Protein AF-0000000074772913 (afdb_homodimer)

Sequence (286 aa):
MQCLQIPPSSGTESSKKKRKKQEREGEAVTEKKDKRDYIRVRARRGQATDSHSLAERARREKIDERMKCLQGLVPGCNEIMGKASVLDEIINYVQSLQSQIEVCIFSRYQISLIVGRLYEFCSCVFLVSVTEAGCCKSWNALHMQCLQIPPSSGTESSKKKRKKQEREGEAVTEKKDKRDYIRVRARRGQATDSHSLAERARREKIDERMKCLQGLVPGCNEIMGKASVLDEIINYVQSLQSQIEVCIFSRYQISLIVGRLYEFCSCVFLVSVTEAGCCKSWNALH

Solvent-accessible surface area (backbone atoms only — not comparable to full-atom values): 17418 Å² total; per-residue (Å²): 136,85,81,76,79,76,77,85,75,72,90,82,82,81,78,78,76,76,74,77,75,74,75,73,77,64,78,69,70,66,68,68,68,70,75,57,77,70,53,72,80,76,66,58,89,91,61,59,77,49,67,70,57,45,53,52,49,52,55,51,49,50,34,50,51,46,52,51,55,42,40,71,72,39,87,78,39,82,80,51,70,57,70,48,52,39,45,51,51,48,44,51,48,52,53,50,51,54,50,50,45,52,50,48,54,51,49,52,51,51,49,51,52,51,50,52,50,50,50,52,51,39,51,52,52,48,53,52,35,52,51,50,49,52,55,50,48,57,51,49,72,71,95,136,80,79,78,80,78,77,82,84,79,83,87,81,80,77,78,80,78,76,76,75,76,77,75,76,65,78,69,70,69,69,70,70,71,74,59,75,72,52,73,83,76,64,58,88,92,59,60,76,48,66,69,58,46,53,52,50,50,55,51,50,50,32,51,52,45,52,51,54,44,41,69,73,39,86,77,38,82,79,51,71,56,70,48,52,38,43,49,52,49,45,51,49,52,52,50,51,54,50,51,45,53,51,48,53,52,51,51,52,52,50,51,51,50,50,52,51,48,49,53,51,41,52,52,54,47,53,52,35,53,51,50,50,52,53,50,50,56,50,49,70,71,97

Radius of gyration: 47.3 Å; Cα contacts (8 Å, |Δi|>4): 104; chains: 2; bounding box: 125×132×117 Å

Organism: Zingiber officinale (NCBI:txid94328)

Secondary structure (DSSP, 8-state):
----------------------------------------PPPPTT----HHHHHHHHHHHHHHHHHHHHHHHSTTGGG--SHHHHHHHHHHHHHHHHHHHHHHHHHHHHHHHHHHHHHHHHHHHHHHHHHHHHHHHHHHHH-/----------------------------------------PPPPTT----HHHHHHHHHHHHHHHHHHHHHHHSTTGGG--SHHHHHHHHHHHHHHHHHHHHHHHHHHHHHHHHHHHHHHHHHHHHHHHHHHHHHHHHHHHH-

Foldseek 3Di:
DPPDPPDPDDDDDPPPPPPPPPPPPPPCPVPPVPVPVPPPDDDPPPPDDDPVVVVVVVVVVVVVVVLVVLLVVQPPLVVDDDPVVSVVSSVVRVVVVVVVVVVVVVVVVVVVVVVVVVVVVVVVVVVVVVVVVVVVVVVVVVD/DPDDPPDDDDDDDPPPDPPPPPPPPPPCPVPPVPVPVPPPDDDPPPPDDDPVVVVVVVVVVVVVVVLVVLLVVQPPLVVDDDPVVSVVSSVVRVVVVVVVVVVVVVVVVVVVVVVVVVVVVVVVVVVVVVVVVVVVVVVVVVD

pLDDT: mean 72.85, std 27.13, range [21.78, 98.62]

InterPro domains:
  IPR011598 Myc-type, basic helix-loop-helix (bHLH) domain [PF00010] (51-98)
  IPR011598 Myc-type, basic helix-loop-helix (bHLH) domain [PS50888] (47-97)
  IPR011598 Myc-type, basic helix-loop-helix (bHLH) domain [SM00353] (53-103)
  IPR024097 Basic helix-loop-helix leucine zipper transcription factor [PTHR12565] (14-103)
  IPR036638 Helix-loop-helix DNA-binding domain superfamily [G3DSA:4.10.280.10] (42-104)
  IPR036638 Helix-loop-helix DNA-binding domain superfamily [SSF47459] (45-111)

Structure (mmCIF, N/CA/C/O backbone):
data_AF-0000000074772913-model_v1
#
loop_
_entity.id
_entity.type
_entity.pdbx_description
1 polymer 'BHLH domain-containing protein'
#
loop_
_atom_site.group_PDB
_atom_site.id
_atom_site.type_symbol
_atom_site.label_atom_id
_atom_site.label_alt_id
_atom_site.label_comp_id
_atom_site.label_asym_id
_atom_site.label_entity_id
_atom_site.label_seq_id
_atom_site.pdbx_PDB_ins_code
_atom_site.Cartn_x
_atom_site.Cartn_y
_atom_site.Cartn_z
_atom_site.occupancy
_atom_site.B_iso_or_equiv
_atom_site.auth_seq_id
_atom_site.auth_comp_id
_atom_site.auth_asym_id
_atom_site.auth_atom_id
_atom_site.pdbx_PDB_model_num
ATOM 1 N N . MET A 1 1 ? 64.938 0.534 65.75 1 27.44 1 MET A N 1
ATOM 2 C CA . MET A 1 1 ? 65.188 1.952 65.5 1 27.44 1 MET A CA 1
ATOM 3 C C . MET A 1 1 ? 63.844 2.725 65.5 1 27.44 1 MET A C 1
ATOM 5 O O . MET A 1 1 ? 62.906 2.34 64.75 1 27.44 1 MET A O 1
ATOM 9 N N . GLN A 1 2 ? 63.594 3.416 66.625 1 27.88 2 GLN A N 1
ATOM 10 C CA . GLN A 1 2 ? 62.5 4.117 67.312 1 27.88 2 GLN A CA 1
ATOM 11 C C . GLN A 1 2 ? 62.031 5.324 66.5 1 27.88 2 GLN A C 1
ATOM 13 O O . GLN A 1 2 ? 62.781 6.305 66.375 1 27.88 2 GLN A O 1
ATOM 18 N N . CYS A 1 3 ? 61.406 5.004 65.312 1 32.44 3 CYS A N 1
ATOM 19 C CA . CYS A 1 3 ? 60.969 5.949 64.312 1 32.44 3 CYS A CA 1
ATOM 20 C C . CYS A 1 3 ? 60.156 7.074 64.875 1 32.44 3 CYS A C 1
ATOM 22 O O . CYS A 1 3 ? 59.156 6.82 65.562 1 32.44 3 CYS A O 1
ATOM 24 N N . LEU A 1 4 ? 60.75 8.25 65.125 1 27.38 4 LEU A N 1
ATOM 25 C CA . LEU A 1 4 ? 60.5 9.586 65.688 1 27.38 4 LEU A CA 1
ATOM 26 C C . LEU A 1 4 ? 59.25 10.188 65.062 1 27.38 4 LEU A C 1
ATOM 28 O O . LEU A 1 4 ? 59.031 10.102 63.844 1 27.38 4 LEU A O 1
ATOM 32 N N . GLN A 1 5 ? 58.25 10.469 65.875 1 26.69 5 GLN A N 1
ATOM 33 C CA . GLN A 1 5 ? 56.875 10.938 65.875 1 26.69 5 GLN A CA 1
ATOM 34 C C . GLN A 1 5 ? 56.75 12.359 65.375 1 26.69 5 GLN A C 1
ATOM 36 O O . GLN A 1 5 ? 57.156 13.312 66.062 1 26.69 5 GLN A O 1
ATOM 41 N N . ILE A 1 6 ? 57.219 12.516 64.062 1 29.78 6 ILE A N 1
ATOM 42 C CA . ILE A 1 6 ? 57.344 13.93 63.75 1 29.78 6 ILE A CA 1
ATOM 43 C C . ILE A 1 6 ? 55.969 14.602 63.875 1 29.78 6 ILE A C 1
ATOM 45 O O . ILE A 1 6 ? 54.969 14.117 63.344 1 29.78 6 ILE A O 1
ATOM 49 N N . PRO A 1 7 ? 55.719 15.523 64.875 1 35.5 7 PRO A N 1
ATOM 50 C CA . PRO A 1 7 ? 54.531 16.234 65.312 1 35.5 7 PRO A CA 1
ATOM 51 C C . PRO A 1 7 ? 53.969 17.172 64.188 1 35.5 7 PRO A C 1
ATOM 53 O O . PRO A 1 7 ? 54.719 17.828 63.5 1 35.5 7 PRO A O 1
ATOM 56 N N . PRO A 1 8 ? 52.875 16.75 63.469 1 32.22 8 PRO A N 1
ATOM 57 C CA . PRO A 1 8 ? 52.375 17.453 62.281 1 32.22 8 PRO A CA 1
ATOM 58 C C . PRO A 1 8 ? 51.938 18.891 62.562 1 32.22 8 PRO A C 1
ATOM 60 O O . PRO A 1 8 ? 51.094 19.109 63.438 1 32.22 8 PRO A O 1
ATOM 63 N N . SER A 1 9 ? 52.844 19.781 62.531 1 23 9 SER A N 1
ATOM 64 C CA . SER A 1 9 ? 52.719 21.172 63 1 23 9 SER A CA 1
ATOM 65 C C . SER A 1 9 ? 51.438 21.797 62.438 1 23 9 SER A C 1
ATOM 67 O O . SER A 1 9 ? 50.562 22.203 63.188 1 23 9 SER A O 1
ATOM 69 N N . SER A 1 10 ? 51.531 22.797 61.5 1 23.86 10 SER A N 1
ATOM 70 C CA . SER A 1 10 ? 51.344 24.234 61.625 1 23.86 10 SER A CA 1
ATOM 71 C C . SER A 1 10 ? 50.062 24.672 60.938 1 23.86 10 SER A C 1
ATOM 73 O O . SER A 1 10 ? 49.719 25.859 60.969 1 23.86 10 SER A O 1
ATOM 75 N N . GLY A 1 11 ? 49.344 23.844 60.125 1 23.47 11 GLY A N 1
ATOM 76 C CA . GLY A 1 11 ? 48.781 24.656 59.062 1 23.47 11 GLY A CA 1
ATOM 77 C C . GLY A 1 11 ? 47.812 25.703 59.562 1 23.47 11 GLY A C 1
ATOM 78 O O . GLY A 1 11 ? 47.188 25.531 60.594 1 23.47 11 GLY A O 1
ATOM 79 N N . THR A 1 12 ? 47.906 27 59 1 24.77 12 THR A N 1
ATOM 80 C CA . THR A 1 12 ? 47.469 28.391 59.094 1 24.77 12 THR A CA 1
ATOM 81 C C . THR A 1 12 ? 45.938 28.469 58.969 1 24.77 12 THR A C 1
ATOM 83 O O . THR A 1 12 ? 45.312 27.641 58.312 1 24.77 12 THR A O 1
ATOM 86 N N . GLU A 1 13 ? 45.312 29.469 59.719 1 26.73 13 GLU A N 1
ATOM 87 C CA . GLU A 1 13 ? 44.125 30.062 60.312 1 26.73 13 GLU A CA 1
ATOM 88 C C . GLU A 1 13 ? 43.25 30.719 59.25 1 26.73 13 GLU A C 1
ATOM 90 O O . GLU A 1 13 ? 43.438 31.875 58.906 1 26.73 13 GLU A O 1
ATOM 95 N N . SER A 1 14 ? 43.156 30.188 58 1 26.53 14 SER A N 1
ATOM 96 C CA . SER A 1 14 ? 42.469 31.016 57 1 26.53 14 SER A CA 1
ATOM 97 C C . SER A 1 14 ? 41.062 31.375 57.5 1 26.53 14 SER A C 1
ATOM 99 O O . SER A 1 14 ? 40.25 30.484 57.812 1 26.53 14 SER A O 1
ATOM 101 N N . SER A 1 15 ? 40.875 32.562 58.125 1 24.64 15 SER A N 1
ATOM 102 C CA . SER A 1 15 ? 39.719 33.312 58.688 1 24.64 15 SER A CA 1
ATOM 103 C C . SER A 1 15 ? 38.625 33.469 57.656 1 24.64 15 SER A C 1
ATOM 105 O O . SER A 1 15 ? 38.781 34.219 56.688 1 24.64 15 SER A O 1
ATOM 107 N N . LYS A 1 16 ? 37.906 32.469 57.281 1 26.34 16 LYS A N 1
ATOM 108 C CA . LYS A 1 16 ? 36.781 32.438 56.375 1 26.34 16 LYS A CA 1
ATOM 109 C C . LYS A 1 16 ? 35.688 33.406 56.844 1 26.34 16 LYS A C 1
ATOM 111 O O . LYS A 1 16 ? 35.062 33.156 57.906 1 26.34 16 LYS A O 1
ATOM 116 N N . LYS A 1 17 ? 36 34.781 56.75 1 26.27 17 LYS A N 1
ATOM 117 C CA . LYS A 1 17 ? 35.062 35.844 57 1 26.27 17 LYS A CA 1
ATOM 118 C C . LYS A 1 17 ? 33.719 35.562 56.344 1 26.27 17 LYS A C 1
ATOM 120 O O . LYS A 1 17 ? 33.656 35.188 55.188 1 26.27 17 LYS A O 1
ATOM 125 N N . LYS A 1 18 ? 32.656 35.281 57.219 1 28.12 18 LYS A N 1
ATOM 126 C CA . LYS A 1 18 ? 31.203 35.125 57.125 1 28.12 18 LYS A CA 1
ATOM 127 C C . LYS A 1 18 ? 30.531 36.375 56.562 1 28.12 18 LYS A C 1
ATOM 129 O O . LYS A 1 18 ? 30.453 37.406 57.219 1 28.12 18 LYS A O 1
ATOM 134 N N . ARG A 1 19 ? 31.016 36.875 55.344 1 24.3 19 ARG A N 1
ATOM 135 C CA . ARG A 1 19 ? 30.266 38.031 54.875 1 24.3 19 ARG A CA 1
ATOM 136 C C . ARG A 1 19 ? 28.766 37.781 54.906 1 24.3 19 ARG A C 1
ATOM 138 O O . ARG A 1 19 ? 28.297 36.75 54.438 1 24.3 19 ARG A O 1
ATOM 145 N N . LYS A 1 20 ? 28.078 38.344 55.938 1 27.44 20 LYS A N 1
ATOM 146 C CA . LYS A 1 20 ? 26.656 38.531 56.219 1 27.44 20 LYS A CA 1
ATOM 147 C C . LYS A 1 20 ? 25.953 39.156 55 1 27.44 20 LYS A C 1
ATOM 149 O O . LYS A 1 20 ? 26.281 40.25 54.594 1 27.44 20 LYS A O 1
ATOM 154 N N . LYS A 1 21 ? 25.75 38.312 53.906 1 26.47 21 LYS A N 1
ATOM 155 C CA . LYS A 1 21 ? 24.906 38.719 52.781 1 26.47 21 LYS A CA 1
ATOM 156 C C . LYS A 1 21 ? 23.594 39.312 53.281 1 26.47 21 LYS A C 1
ATOM 158 O O . LYS A 1 21 ? 22.859 38.656 54.031 1 26.47 21 LYS A O 1
ATOM 163 N N . GLN A 1 22 ? 23.594 40.562 53.781 1 27.03 22 GLN A N 1
ATOM 164 C CA . GLN A 1 22 ? 22.391 41.375 53.969 1 27.03 22 GLN A CA 1
ATOM 165 C C . GLN A 1 22 ? 21.359 41.125 52.875 1 27.03 22 GLN A C 1
ATOM 167 O O . GLN A 1 22 ? 21.656 41.344 51.688 1 27.03 22 GLN A O 1
ATOM 172 N N . GLU A 1 23 ? 20.516 40.156 53.094 1 30.11 23 GLU A N 1
ATOM 173 C CA . GLU A 1 23 ? 19.375 39.719 52.312 1 30.11 23 GLU A CA 1
ATOM 174 C C . GLU A 1 23 ? 18.469 40.875 51.938 1 30.11 23 GLU A C 1
ATOM 176 O O . GLU A 1 23 ? 17.906 41.562 52.812 1 30.11 23 GLU A O 1
ATOM 181 N N . ARG A 1 24 ? 18.938 41.875 51.094 1 26.55 24 ARG A N 1
ATOM 182 C CA . ARG A 1 24 ? 18.031 42.875 50.5 1 26.55 24 ARG A CA 1
ATOM 183 C C . ARG A 1 24 ? 16.703 42.219 50.125 1 26.55 24 ARG A C 1
ATOM 185 O O . ARG A 1 24 ? 16.688 41.219 49.406 1 26.55 24 ARG A O 1
ATOM 192 N N . GLU A 1 25 ? 15.75 42.156 51.062 1 33.5 25 GLU A N 1
ATOM 193 C CA . GLU A 1 25 ? 14.336 41.906 50.781 1 33.5 25 GLU A CA 1
ATOM 194 C C . GLU A 1 25 ? 13.852 42.688 49.562 1 33.5 25 GLU A C 1
ATOM 196 O O . GLU A 1 25 ? 13.516 43.875 49.656 1 33.5 25 GLU A O 1
ATOM 201 N N . GLY A 1 26 ? 14.695 43.062 48.625 1 30.97 26 GLY A N 1
ATOM 202 C CA . GLY A 1 26 ? 14.094 43.75 47.5 1 30.97 26 GLY A CA 1
ATOM 203 C C . GLY A 1 26 ? 12.758 43.188 47.094 1 30.97 26 GLY A C 1
ATOM 204 O O . GLY A 1 26 ? 12.586 41.969 47.094 1 30.97 26 GLY A O 1
ATOM 205 N N . GLU A 1 27 ? 11.602 43.844 47.5 1 38.34 27 GLU A N 1
ATOM 206 C CA . GLU A 1 27 ? 10.266 43.656 46.969 1 38.34 27 GLU A CA 1
ATOM 207 C C . GLU A 1 27 ? 10.328 43.219 45.5 1 38.34 27 GLU A C 1
ATOM 209 O O . GLU A 1 27 ? 10.773 44 44.656 1 38.34 27 GLU A O 1
ATOM 214 N N . ALA A 1 28 ? 10.836 42.094 45.156 1 39.09 28 ALA A N 1
ATOM 215 C CA . ALA A 1 28 ? 10.68 41.562 43.812 1 39.09 28 ALA A CA 1
ATOM 216 C C . ALA A 1 28 ? 9.266 41.812 43.281 1 39.09 28 ALA A C 1
ATOM 218 O O . ALA A 1 28 ? 8.289 41.281 43.812 1 39.09 28 ALA A O 1
ATOM 219 N N . VAL A 1 29 ? 8.883 43.156 43.156 1 38.28 29 VAL A N 1
ATOM 220 C CA . VAL A 1 29 ? 7.766 43.375 42.25 1 38.28 29 VAL A CA 1
ATOM 221 C C . VAL A 1 29 ? 7.77 42.281 41.156 1 38.28 29 VAL A C 1
ATOM 223 O O . VAL A 1 29 ? 8.711 42.188 40.375 1 38.28 29 VAL A O 1
ATOM 226 N N . THR A 1 30 ? 7.57 41.062 41.531 1 37.47 30 THR A N 1
ATOM 227 C CA . THR A 1 30 ? 7.238 40.094 40.469 1 37.47 30 THR A CA 1
ATOM 228 C C . THR A 1 30 ? 6.516 40.781 39.312 1 37.47 30 THR A C 1
ATOM 230 O O . THR A 1 30 ? 5.43 41.344 39.5 1 37.47 30 THR A O 1
ATOM 233 N N . GLU A 1 31 ? 7.148 41.688 38.625 1 36.19 31 GLU A N 1
ATOM 234 C CA . GLU A 1 31 ? 6.57 42.094 37.344 1 36.19 31 GLU A CA 1
ATOM 235 C C . GLU A 1 31 ? 5.668 41 36.781 1 36.19 31 GLU A C 1
ATOM 237 O O . GLU A 1 31 ? 6.129 39.906 36.469 1 36.19 31 GLU A O 1
ATOM 242 N N . LYS A 1 32 ? 4.543 40.656 37.406 1 40.78 32 LYS A N 1
ATOM 243 C CA . LYS A 1 32 ? 3.512 40.062 36.562 1 40.78 32 LYS A CA 1
ATOM 244 C C . LYS A 1 32 ? 3.658 40.5 35.125 1 40.78 32 LYS A C 1
ATOM 246 O O . LYS A 1 32 ? 3.432 41.656 34.781 1 40.78 32 LYS A O 1
ATOM 251 N N . LYS A 1 33 ? 4.809 40.281 34.531 1 41.72 33 LYS A N 1
ATOM 252 C CA . LYS A 1 33 ? 4.746 40.406 33.062 1 41.72 33 LYS A CA 1
ATOM 253 C C . LYS A 1 33 ? 3.318 40.219 32.562 1 41.72 33 LYS A C 1
ATOM 255 O O . LYS A 1 33 ? 2.697 39.188 32.781 1 41.72 33 LYS A O 1
ATOM 260 N N . ASP A 1 34 ? 2.412 41.219 32.75 1 43.78 34 ASP A N 1
ATOM 261 C CA . ASP A 1 34 ? 1.176 41.312 31.969 1 43.78 34 ASP A CA 1
ATOM 262 C C . ASP A 1 34 ? 1.271 40.5 30.688 1 43.78 34 ASP A C 1
ATOM 264 O O . ASP A 1 34 ? 2.141 40.75 29.844 1 43.78 34 ASP A O 1
ATOM 268 N N . LYS A 1 35 ? 1.207 39.25 30.734 1 47.62 35 LYS A N 1
ATOM 269 C CA . LYS A 1 35 ? 0.931 38.531 29.5 1 47.62 35 LYS A CA 1
ATOM 270 C C . LYS A 1 35 ? 0.099 39.375 28.531 1 47.62 35 LYS A C 1
ATOM 272 O O . LYS A 1 35 ? -1.133 39.344 28.594 1 47.62 35 LYS A O 1
ATOM 277 N N . ARG A 1 36 ? 0.29 40.656 28.484 1 47.97 36 ARG A N 1
ATOM 278 C CA . ARG A 1 36 ? -0.373 41.281 27.344 1 47.97 36 ARG A CA 1
ATOM 279 C C . ARG A 1 36 ? -0.413 40.375 26.141 1 47.97 36 ARG A C 1
ATOM 281 O O . ARG A 1 36 ? 0.564 39.688 25.844 1 47.97 36 ARG A O 1
ATOM 288 N N . ASP A 1 37 ? -1.563 39.875 25.984 1 51.09 37 ASP A N 1
ATOM 289 C CA . ASP A 1 37 ? -1.805 39.125 24.75 1 51.09 37 ASP A CA 1
ATOM 290 C C . ASP A 1 37 ? -1.015 39.719 23.594 1 51.09 37 ASP A C 1
ATOM 292 O O . ASP A 1 37 ? -1.332 40.812 23.109 1 51.09 37 ASP A O 1
ATOM 296 N N . TYR A 1 38 ? 0.283 39.812 23.703 1 52.72 38 TYR A N 1
ATOM 297 C CA . TYR A 1 38 ? 1.063 40.25 22.547 1 52.72 38 TYR A CA 1
ATOM 298 C C . TYR A 1 38 ? 0.408 39.781 21.25 1 52.72 38 TYR A C 1
ATOM 300 O O . TYR A 1 38 ? 0.077 38.594 21.094 1 52.72 38 TYR A O 1
ATOM 308 N N . ILE A 1 39 ? -0.523 40.531 20.641 1 58.78 39 ILE A N 1
ATOM 309 C CA . ILE A 1 39 ? -1.084 40.281 19.328 1 58.78 39 ILE A CA 1
ATOM 310 C C . ILE A 1 39 ? 0.041 40 18.328 1 58.78 39 ILE A C 1
ATOM 312 O O . ILE A 1 39 ? 0.911 40.844 18.094 1 58.78 39 ILE A O 1
ATOM 316 N N . ARG A 1 40 ? 0.535 38.844 18.25 1 64.69 40 ARG A N 1
ATOM 317 C CA . ARG A 1 40 ? 1.509 38.531 17.219 1 64.69 40 ARG A CA 1
ATOM 318 C C . ARG A 1 40 ? 0.872 38.562 15.836 1 64.69 40 ARG A C 1
ATOM 320 O O . ARG A 1 40 ? -0.169 37.969 15.602 1 64.69 40 ARG A O 1
ATOM 327 N N . VAL A 1 41 ? 1.093 39.625 15.117 1 72.81 41 VAL A N 1
ATOM 328 C CA . VAL A 1 41 ? 0.693 39.719 13.711 1 72.81 41 VAL A CA 1
ATOM 329 C C . VAL A 1 41 ? 1.354 38.594 12.922 1 72.81 41 VAL A C 1
ATOM 331 O O . VAL A 1 41 ? 2.572 38.406 12.977 1 72.81 41 VAL A O 1
ATOM 334 N N . ARG A 1 42 ? 0.558 37.719 12.336 1 76.38 42 ARG A N 1
ATOM 335 C CA . ARG A 1 42 ? 1.052 36.594 11.539 1 76.38 42 ARG A CA 1
ATOM 336 C C . ARG A 1 42 ? 1.416 37.062 10.133 1 76.38 42 ARG A C 1
ATOM 338 O O . ARG A 1 42 ? 0.768 37.938 9.57 1 76.38 42 ARG A O 1
ATOM 345 N N . ALA A 1 43 ? 2.58 36.438 9.672 1 83.12 43 ALA A N 1
ATOM 346 C CA . ALA A 1 43 ? 3.016 36.688 8.305 1 83.12 43 ALA A CA 1
ATOM 347 C C . ALA A 1 43 ? 1.985 36.156 7.301 1 83.12 43 ALA A C 1
ATOM 349 O O . ALA A 1 43 ? 1.164 35.312 7.633 1 83.12 43 ALA A O 1
ATOM 350 N N . ARG A 1 44 ? 2.006 36.812 6.172 1 84.94 44 ARG A N 1
ATOM 351 C CA . ARG A 1 44 ? 1.199 36.25 5.082 1 84.94 44 ARG A CA 1
ATOM 352 C C . ARG A 1 44 ? 1.573 34.812 4.785 1 84.94 44 ARG A C 1
ATOM 354 O O . ARG A 1 44 ? 2.695 34.375 5.07 1 84.94 44 ARG A O 1
ATOM 361 N N . ARG A 1 45 ? 0.585 34.219 4.234 1 83.88 45 ARG A N 1
ATOM 362 C CA . ARG A 1 45 ? 0.778 32.781 3.941 1 83.88 45 ARG A CA 1
ATOM 363 C C . ARG A 1 45 ? 1.994 32.594 3.043 1 83.88 45 ARG A C 1
ATOM 365 O O . ARG A 1 45 ? 2.135 33.25 2.016 1 83.88 45 ARG A O 1
ATOM 372 N N . GLY A 1 46 ? 2.85 31.75 3.457 1 87.31 46 GLY A N 1
ATOM 373 C CA . GLY A 1 46 ? 4.016 31.406 2.656 1 87.31 46 GLY A CA 1
ATOM 374 C C . GLY A 1 46 ? 5.156 32.406 2.812 1 87.31 46 GLY A C 1
ATOM 375 O O . GLY A 1 46 ? 6.203 32.25 2.178 1 87.31 46 GLY A O 1
ATOM 376 N N . GLN A 1 47 ? 5.082 33.344 3.678 1 90.81 47 GLN A N 1
ATOM 377 C CA . GLN A 1 47 ? 6.082 34.406 3.744 1 90.81 47 GLN A CA 1
ATOM 378 C C . GLN A 1 47 ? 6.785 34.406 5.098 1 90.81 47 GLN A C 1
ATOM 380 O O . GLN A 1 47 ? 7.555 35.312 5.398 1 90.81 47 GLN A O 1
ATOM 385 N N . ALA A 1 48 ? 6.48 33.406 5.789 1 89 48 ALA A N 1
ATOM 386 C CA . ALA A 1 48 ? 7.141 33.312 7.09 1 89 48 ALA A CA 1
ATOM 387 C C . ALA A 1 48 ? 8.625 33.031 6.934 1 89 48 ALA A C 1
ATOM 389 O O . ALA A 1 48 ? 9.016 32.188 6.121 1 89 48 ALA A O 1
ATOM 390 N N . THR A 1 49 ? 9.406 33.781 7.742 1 90.25 49 THR A N 1
ATOM 391 C CA . THR A 1 49 ? 10.852 33.625 7.613 1 90.25 49 THR A CA 1
ATOM 392 C C . THR A 1 49 ? 11.445 33.094 8.914 1 90.25 49 THR A C 1
ATOM 394 O O . THR A 1 49 ? 12.656 32.875 9 1 90.25 49 THR A O 1
ATOM 397 N N . ASP A 1 50 ? 10.547 32.969 9.883 1 90.44 50 ASP A N 1
ATOM 398 C CA . ASP A 1 50 ? 11.039 32.375 11.133 1 90.44 50 ASP A CA 1
ATOM 399 C C . ASP A 1 50 ? 11.555 30.953 10.914 1 90.44 50 ASP A C 1
ATOM 401 O O . ASP A 1 50 ? 10.984 30.203 10.125 1 90.44 50 ASP A O 1
ATOM 405 N N . SER A 1 51 ? 12.648 30.672 11.602 1 95.69 51 SER A N 1
ATOM 406 C CA . SER A 1 51 ? 13.312 29.391 11.43 1 95.69 51 SER A CA 1
ATOM 407 C C . SER A 1 51 ? 12.375 28.234 11.734 1 95.69 51 SER A C 1
ATOM 409 O O . SER A 1 51 ? 12.367 27.219 11.031 1 95.69 51 SER A O 1
ATOM 411 N N . HIS A 1 52 ? 11.711 28.359 12.828 1 95.06 52 HIS A N 1
ATOM 412 C CA . HIS A 1 52 ? 10.781 27.297 13.219 1 95.06 52 HIS A CA 1
ATOM 413 C C . HIS A 1 52 ? 9.734 27.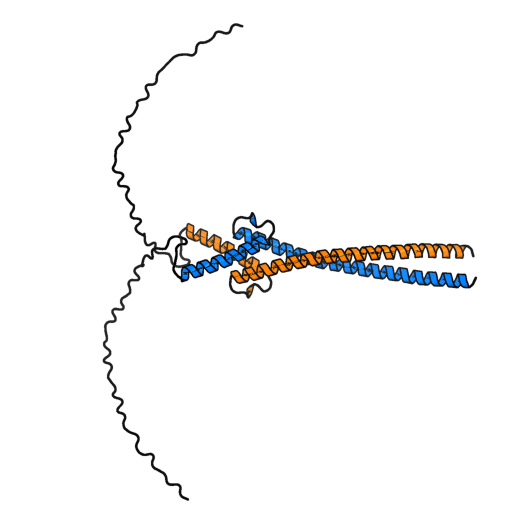062 12.141 1 95.06 52 HIS A C 1
ATOM 415 O O . HIS A 1 52 ? 9.453 25.922 11.781 1 95.06 52 HIS A O 1
ATOM 421 N N . SER A 1 53 ? 9.148 28.125 11.633 1 94.69 53 SER A N 1
ATOM 422 C CA . SER A 1 53 ? 8.125 28.031 10.602 1 94.69 53 SER A CA 1
ATOM 423 C C . SER A 1 53 ? 8.68 27.391 9.328 1 94.69 53 SER A C 1
ATOM 425 O O . SER A 1 53 ? 8.008 26.578 8.695 1 94.69 53 SER A O 1
ATOM 427 N N . LEU A 1 54 ? 9.836 27.703 8.922 1 96.44 54 LEU A N 1
ATOM 428 C CA . LEU A 1 54 ? 10.469 27.141 7.734 1 96.44 54 LEU A CA 1
ATOM 429 C C . LEU A 1 54 ? 10.734 25.656 7.91 1 96.44 54 LEU A C 1
ATOM 431 O O . LEU A 1 54 ? 10.547 24.875 6.977 1 96.44 54 LEU A O 1
ATOM 435 N N . ALA A 1 55 ? 11.25 25.297 9.039 1 97.25 55 ALA A N 1
ATOM 436 C CA . ALA A 1 55 ? 11.492 23.875 9.328 1 97.25 55 ALA A CA 1
ATOM 437 C C . ALA A 1 55 ? 10.195 23.078 9.258 1 97.25 55 ALA A C 1
ATOM 439 O O . ALA A 1 55 ? 10.164 21.969 8.711 1 97.25 55 ALA A O 1
ATOM 440 N N . GLU A 1 56 ? 9.164 23.609 9.805 1 95.94 56 GLU A N 1
ATOM 441 C CA . GLU A 1 56 ? 7.875 22.938 9.789 1 95.94 56 GLU A CA 1
ATOM 442 C C . GLU A 1 56 ? 7.34 22.797 8.367 1 95.94 56 GLU A C 1
ATOM 444 O O . GLU A 1 56 ? 6.77 21.766 8 1 95.94 56 GLU A O 1
ATOM 449 N N . ARG A 1 57 ? 7.469 23.828 7.578 1 96 57 ARG A N 1
ATOM 450 C CA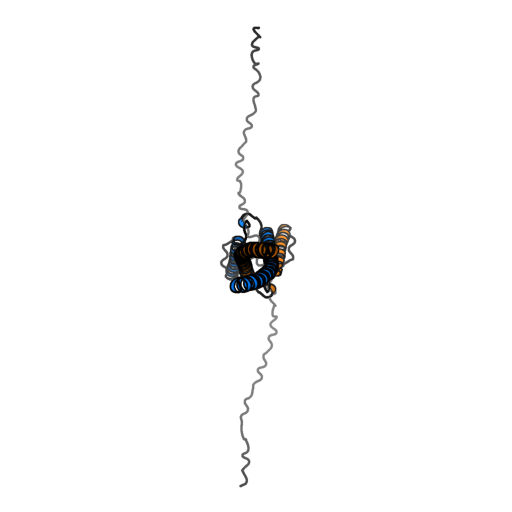 . ARG A 1 57 ? 7.082 23.75 6.172 1 96 57 ARG A CA 1
ATOM 451 C C . ARG A 1 57 ? 7.852 22.656 5.445 1 96 57 ARG A C 1
ATOM 453 O O . ARG A 1 57 ? 7.277 21.906 4.656 1 96 57 ARG A O 1
ATOM 460 N N . ALA A 1 58 ? 9.109 22.609 5.746 1 97.19 58 ALA A N 1
ATOM 461 C CA . ALA A 1 58 ? 9.945 21.578 5.133 1 97.19 58 ALA A CA 1
ATOM 462 C C . ALA A 1 58 ? 9.461 20.188 5.508 1 97.19 58 ALA A C 1
ATOM 464 O O . ALA A 1 58 ? 9.492 19.266 4.68 1 97.19 58 ALA A O 1
ATOM 465 N N . ARG A 1 59 ? 9.086 19.844 6.703 1 97.69 59 ARG A N 1
ATOM 466 C CA . ARG A 1 59 ? 8.57 18.562 7.16 1 97.69 59 ARG A CA 1
ATOM 467 C C . ARG A 1 59 ? 7.285 18.188 6.43 1 97.69 59 ARG A C 1
ATOM 469 O O . ARG A 1 59 ? 7.113 17.047 6.008 1 97.69 59 ARG A O 1
ATOM 476 N N . ARG A 1 60 ? 6.387 19.203 6.27 1 97.5 60 ARG A N 1
ATOM 477 C CA . ARG A 1 60 ? 5.125 18.984 5.574 1 97.5 60 ARG A CA 1
ATOM 478 C C . ARG A 1 60 ? 5.359 18.641 4.105 1 97.5 60 ARG A C 1
ATOM 480 O O . ARG A 1 60 ? 4.723 17.75 3.557 1 97.5 60 ARG A O 1
ATOM 487 N N . GLU A 1 61 ? 6.281 19.406 3.559 1 98.12 61 GLU A N 1
ATOM 488 C CA . GLU A 1 61 ? 6.613 19.172 2.156 1 98.12 61 GLU A CA 1
ATOM 489 C C . GLU A 1 61 ? 7.164 17.766 1.946 1 98.12 61 GLU A C 1
ATOM 491 O O . GLU A 1 61 ? 6.809 17.094 0.976 1 98.12 61 GLU A O 1
ATOM 496 N N . LYS A 1 62 ? 7.996 17.391 2.836 1 98.31 62 LYS A N 1
ATOM 497 C CA . LYS A 1 62 ? 8.539 16.031 2.75 1 98.31 62 LYS A CA 1
ATOM 498 C C . LYS A 1 62 ? 7.434 14.992 2.84 1 98.31 62 LYS A C 1
ATOM 500 O O . LYS A 1 62 ? 7.426 14.016 2.078 1 98.31 62 LYS A O 1
ATOM 505 N N . ILE A 1 63 ? 6.562 15.102 3.689 1 98.62 63 ILE A N 1
ATOM 506 C CA . ILE A 1 63 ? 5.441 14.18 3.861 1 98.62 63 ILE A CA 1
ATOM 507 C C . ILE A 1 63 ? 4.578 14.18 2.6 1 98.62 63 ILE A C 1
ATOM 509 O O . ILE A 1 63 ? 4.191 13.117 2.109 1 98.62 63 ILE A O 1
ATOM 513 N N . ASP A 1 64 ? 4.328 15.367 2.164 1 98.31 64 ASP A N 1
ATOM 514 C CA . ASP A 1 64 ? 3.52 15.5 0.957 1 98.31 64 ASP A CA 1
ATOM 515 C C . ASP A 1 64 ? 4.199 14.836 -0.237 1 98.31 64 ASP A C 1
ATOM 517 O O . ASP A 1 64 ? 3.535 14.219 -1.074 1 98.31 64 ASP A O 1
ATOM 521 N N . GLU A 1 65 ? 5.461 14.953 -0.396 1 98.44 65 GLU A N 1
ATOM 522 C CA . GLU A 1 65 ? 6.219 14.312 -1.464 1 98.44 65 GLU A CA 1
ATOM 523 C C . GLU A 1 65 ? 6.09 12.789 -1.391 1 98.44 65 GLU A C 1
ATOM 525 O O . GLU A 1 65 ? 5.891 12.125 -2.412 1 98.44 65 GLU A O 1
ATOM 530 N N . ARG A 1 66 ? 6.199 12.25 -0.277 1 98.38 66 ARG A N 1
ATOM 531 C CA . ARG A 1 66 ? 6.062 10.812 -0.113 1 98.38 66 ARG A CA 1
ATOM 532 C C . ARG A 1 66 ? 4.637 10.359 -0.408 1 98.38 66 ARG A C 1
ATOM 534 O O . ARG A 1 66 ? 4.426 9.297 -1.004 1 98.38 66 ARG A O 1
ATOM 541 N N . MET A 1 67 ? 3.73 11.188 0.027 1 98.25 67 MET A N 1
ATOM 542 C CA . MET A 1 67 ? 2.336 10.875 -0.278 1 98.25 67 MET A CA 1
ATOM 543 C C . MET A 1 67 ? 2.105 10.828 -1.784 1 98.25 67 MET A C 1
ATOM 545 O O . MET A 1 67 ? 1.398 9.945 -2.279 1 98.25 67 MET A O 1
ATOM 549 N N . LYS A 1 68 ? 2.703 11.727 -2.496 1 97.62 68 LYS A N 1
ATOM 550 C CA . LYS A 1 68 ? 2.576 11.758 -3.951 1 97.62 68 LYS A CA 1
ATOM 551 C C . LYS A 1 68 ? 3.213 10.523 -4.586 1 97.62 68 LYS A C 1
ATOM 553 O O . LYS A 1 68 ? 2.668 9.961 -5.535 1 97.62 68 LYS A O 1
ATOM 558 N N . CYS A 1 69 ? 4.352 10.188 -4.082 1 97.94 69 CYS A N 1
ATOM 559 C CA . CYS A 1 69 ? 5.012 8.977 -4.559 1 97.94 69 CYS A CA 1
ATOM 560 C C . CYS A 1 69 ? 4.121 7.758 -4.367 1 97.94 69 CYS A C 1
ATOM 562 O O . CYS A 1 69 ? 3.992 6.93 -5.27 1 97.94 69 CYS A O 1
ATOM 564 N N . LEU A 1 70 ? 3.494 7.676 -3.281 1 97.88 70 LEU A N 1
ATOM 565 C CA . LEU A 1 70 ? 2.611 6.555 -2.982 1 97.88 70 LEU A CA 1
ATOM 566 C C . LEU A 1 70 ? 1.4 6.551 -3.91 1 97.88 70 LEU A C 1
ATOM 568 O O . LEU A 1 70 ? 1.01 5.5 -4.426 1 97.88 70 LEU A O 1
ATOM 572 N N . GLN A 1 71 ? 0.875 7.68 -4.078 1 97.62 71 GLN A N 1
ATOM 573 C CA . GLN A 1 71 ? -0.24 7.812 -5.012 1 97.62 71 GLN A CA 1
ATOM 574 C C . GLN A 1 71 ? 0.155 7.348 -6.41 1 97.62 71 GLN A C 1
ATOM 576 O O . GLN A 1 71 ? -0.654 6.75 -7.121 1 97.62 71 GLN A O 1
ATOM 581 N N . GLY A 1 72 ? 1.367 7.531 -6.82 1 97.19 72 GLY A N 1
ATOM 582 C CA . GLY A 1 72 ? 1.858 7.145 -8.133 1 97.19 72 GLY A CA 1
ATOM 583 C C . GLY A 1 72 ? 1.986 5.641 -8.305 1 97.19 72 GLY A C 1
ATOM 584 O O . GLY A 1 72 ? 1.979 5.137 -9.43 1 97.19 72 GLY A O 1
ATOM 585 N N . LEU A 1 73 ? 2.023 4.949 -7.207 1 97 73 LEU A N 1
ATOM 586 C CA . LEU A 1 73 ? 2.186 3.5 -7.246 1 97 73 LEU A CA 1
ATOM 587 C C . LEU A 1 73 ? 0.841 2.807 -7.434 1 97 73 LEU A C 1
ATOM 589 O O . LEU A 1 73 ? 0.79 1.636 -7.82 1 97 73 LEU A O 1
ATOM 593 N N . VAL A 1 74 ? -0.198 3.607 -7.09 1 97.19 74 VAL A N 1
ATOM 594 C CA . VAL A 1 74 ? -1.524 3.002 -7.055 1 97.19 74 VAL A CA 1
ATOM 595 C C . VAL A 1 74 ? -2.312 3.416 -8.297 1 97.19 74 VAL A C 1
ATOM 597 O O . VAL A 1 74 ? -2.586 4.602 -8.5 1 97.19 74 VAL A O 1
ATOM 600 N N . PRO A 1 75 ? -2.695 2.406 -9.078 1 95.56 75 PRO A N 1
ATOM 601 C CA . PRO A 1 75 ? -3.424 2.736 -10.305 1 95.56 75 PRO A CA 1
ATOM 602 C C . PRO A 1 75 ? -4.73 3.477 -10.039 1 95.56 75 PRO A C 1
ATOM 604 O O . PRO A 1 75 ? -5.484 3.102 -9.133 1 95.56 75 PRO A O 1
ATOM 607 N N . GLY A 1 76 ? -4.969 4.535 -10.758 1 92.62 76 GLY A N 1
ATOM 608 C CA . GLY A 1 76 ? -6.227 5.262 -10.695 1 92.62 76 GLY A CA 1
ATOM 609 C C . GLY A 1 76 ? -6.305 6.207 -9.508 1 92.62 76 GLY A C 1
ATOM 610 O O . GLY A 1 76 ? -7.355 6.793 -9.25 1 92.62 76 GLY A O 1
ATOM 611 N N . CYS A 1 77 ? -5.305 6.359 -8.758 1 95.19 77 CYS A N 1
ATOM 612 C CA . CYS A 1 77 ? -5.336 7.121 -7.512 1 95.19 77 CYS A CA 1
ATOM 613 C C . CYS A 1 77 ? -5.18 8.609 -7.781 1 95.19 77 CYS A C 1
ATOM 615 O O . CYS A 1 77 ? -5.629 9.438 -6.984 1 95.19 77 CYS A O 1
ATOM 617 N N . ASN A 1 78 ? -4.691 8.992 -8.93 1 90.81 78 ASN A N 1
ATOM 618 C CA . ASN A 1 78 ? -4.438 10.391 -9.234 1 90.81 78 ASN A CA 1
ATOM 619 C C . ASN A 1 78 ? -5.734 11.141 -9.531 1 90.81 78 ASN A C 1
ATOM 621 O O . ASN A 1 78 ? -5.766 12.375 -9.484 1 90.81 78 ASN A O 1
ATOM 625 N N . GLU A 1 79 ? -6.762 10.469 -9.812 1 92.94 79 GLU A N 1
ATOM 626 C CA . GLU A 1 79 ? -8.047 11.086 -10.148 1 92.94 79 GLU A CA 1
ATOM 627 C C . GLU A 1 79 ? -8.898 11.289 -8.898 1 92.94 79 GLU A C 1
ATOM 629 O O . GLU A 1 79 ? -9.938 11.953 -8.953 1 92.94 79 GLU A O 1
ATOM 634 N N . ILE A 1 80 ? -8.43 10.852 -7.789 1 95.06 80 ILE A N 1
ATOM 635 C CA . ILE A 1 80 ? -9.211 10.898 -6.559 1 95.06 80 ILE A CA 1
ATOM 636 C C . ILE A 1 80 ? -8.914 12.195 -5.809 1 95.06 80 ILE A C 1
ATOM 638 O O . ILE A 1 80 ? -7.754 12.602 -5.688 1 95.06 80 ILE A O 1
ATOM 642 N N . MET A 1 81 ? -10.039 12.688 -5.387 1 95.69 81 MET A N 1
ATOM 643 C CA . MET A 1 81 ? -9.906 13.93 -4.629 1 95.69 81 MET A CA 1
ATOM 644 C C . MET A 1 81 ? -10.023 13.672 -3.133 1 95.69 81 MET A C 1
ATOM 646 O O . MET A 1 81 ? -10.844 12.852 -2.703 1 95.69 81 MET A O 1
ATOM 650 N N . GLY A 1 82 ? -9.234 14.453 -2.357 1 96.69 82 GLY A N 1
ATOM 651 C CA . GLY A 1 82 ? -9.281 14.336 -0.909 1 96.69 82 GLY A CA 1
ATOM 652 C C . GLY A 1 82 ? -8.273 13.344 -0.357 1 96.69 82 GLY A C 1
ATOM 653 O O . GLY A 1 82 ? -8.203 12.211 -0.823 1 96.69 82 GLY A O 1
ATOM 654 N N . LYS A 1 83 ? -7.629 13.758 0.615 1 97.81 83 LYS A N 1
ATOM 655 C CA . LYS A 1 83 ? -6.559 12.945 1.189 1 97.81 83 LYS A CA 1
ATOM 656 C C . LYS A 1 83 ? -7.121 11.688 1.837 1 97.81 83 LYS A C 1
ATOM 658 O O . LYS A 1 83 ? -6.531 10.609 1.717 1 97.81 83 LYS A O 1
ATOM 663 N N . ALA A 1 84 ? -8.242 11.844 2.549 1 98.25 84 ALA A N 1
ATOM 664 C CA . ALA A 1 84 ? -8.828 10.664 3.186 1 98.25 84 ALA A CA 1
ATOM 665 C C . ALA A 1 84 ? -9.273 9.641 2.145 1 98.25 84 ALA A C 1
ATOM 667 O O . ALA A 1 84 ? -9.07 8.438 2.324 1 98.25 84 ALA A O 1
ATOM 668 N N . SER A 1 85 ? -9.812 10.102 1.132 1 98.06 85 SER A N 1
ATOM 669 C CA . SER A 1 85 ? -10.266 9.227 0.062 1 98.06 85 SER A CA 1
ATOM 670 C C . SER A 1 85 ? -9.086 8.562 -0.646 1 98.06 85 SER A C 1
ATOM 672 O O . SER A 1 85 ? -9.172 7.395 -1.034 1 98.06 85 SER A O 1
ATOM 674 N N . VAL A 1 86 ? -8.078 9.305 -0.861 1 98.12 86 VAL A N 1
ATOM 675 C CA . VAL A 1 86 ? -6.863 8.758 -1.457 1 98.12 86 VAL A CA 1
ATOM 676 C C . VAL A 1 86 ? -6.328 7.613 -0.594 1 98.12 86 VAL A C 1
ATOM 678 O O . VAL A 1 86 ? -5.992 6.543 -1.107 1 98.12 86 VAL A O 1
ATOM 681 N N . LEU A 1 87 ? -6.309 7.832 0.654 1 98.31 87 LEU A N 1
ATOM 682 C CA . LEU A 1 87 ? -5.84 6.805 1.579 1 98.31 87 LEU A CA 1
ATOM 683 C C . LEU A 1 87 ? -6.75 5.582 1.544 1 98.31 87 LEU A C 1
ATOM 685 O O . LEU A 1 87 ? -6.273 4.445 1.6 1 98.31 87 LEU A O 1
ATOM 689 N N . ASP A 1 88 ? -8.023 5.836 1.427 1 98.38 88 ASP A N 1
ATOM 690 C CA . ASP A 1 88 ? -8.961 4.727 1.308 1 98.38 88 ASP A CA 1
ATOM 691 C C . ASP A 1 88 ? -8.648 3.875 0.078 1 98.38 88 ASP A C 1
ATOM 693 O O . ASP A 1 88 ? -8.672 2.645 0.146 1 98.38 88 ASP A O 1
ATOM 697 N N . GLU A 1 89 ? -8.375 4.531 -0.969 1 98 89 GLU A N 1
ATOM 698 C CA . GLU A 1 89 ? -8.062 3.797 -2.191 1 98 89 GLU A CA 1
ATOM 699 C C . GLU A 1 89 ? -6.77 3.004 -2.043 1 98 89 GLU A C 1
ATOM 701 O O . GLU A 1 89 ? -6.68 1.861 -2.496 1 98 89 GLU A O 1
ATOM 706 N N . ILE A 1 90 ? -5.84 3.555 -1.418 1 98.5 90 ILE A N 1
ATOM 707 C CA . ILE A 1 90 ? -4.559 2.891 -1.209 1 98.5 90 ILE A CA 1
ATOM 708 C C . ILE A 1 90 ? -4.75 1.668 -0.314 1 98.5 90 ILE A C 1
ATOM 710 O O . ILE A 1 90 ? -4.195 0.6 -0.583 1 98.5 90 ILE A O 1
ATOM 714 N N . ILE A 1 91 ? -5.496 1.82 0.709 1 98.56 91 ILE A N 1
ATOM 715 C CA . ILE A 1 91 ? -5.785 0.715 1.614 1 98.56 91 ILE A CA 1
ATOM 716 C C . ILE A 1 91 ? -6.441 -0.427 0.84 1 98.56 91 ILE A C 1
ATOM 718 O O . ILE A 1 91 ? -6.027 -1.582 0.959 1 98.56 91 ILE A O 1
ATOM 722 N N . ASN A 1 92 ? -7.387 -0.045 0.047 1 98.06 92 ASN A N 1
ATOM 723 C CA . ASN A 1 92 ? -8.047 -1.043 -0.784 1 98.06 92 ASN A CA 1
ATOM 724 C C . ASN A 1 92 ? -7.066 -1.738 -1.72 1 98.06 92 ASN A C 1
ATOM 726 O O . ASN A 1 92 ? -7.113 -2.959 -1.883 1 98.06 92 ASN A O 1
ATOM 730 N N . TYR A 1 93 ? -6.238 -1.004 -2.289 1 98.62 93 TYR A N 1
ATOM 731 C CA . TYR A 1 93 ? -5.246 -1.534 -3.221 1 98.62 93 TYR A CA 1
ATOM 732 C C . TYR A 1 93 ? -4.293 -2.49 -2.516 1 98.62 93 TYR A C 1
ATOM 734 O O . TYR A 1 93 ? -4.039 -3.594 -3.004 1 98.62 93 TYR A O 1
ATOM 742 N N . VAL A 1 94 ? -3.82 -2.084 -1.438 1 98.44 94 VAL A N 1
ATOM 743 C CA . VAL A 1 94 ? -2.891 -2.914 -0.679 1 98.44 94 VAL A CA 1
ATOM 744 C C . VAL A 1 94 ? -3.572 -4.219 -0.276 1 98.44 94 VAL A C 1
ATOM 746 O O . VAL A 1 94 ? -2.988 -5.297 -0.403 1 98.44 94 VAL A O 1
ATOM 749 N N . GLN A 1 95 ? -4.77 -4.168 0.171 1 98.56 95 GLN A N 1
ATOM 750 C CA . GLN A 1 95 ? -5.516 -5.367 0.544 1 98.56 95 GLN A CA 1
ATOM 751 C C . GLN A 1 95 ? -5.727 -6.281 -0.66 1 98.56 95 GLN A C 1
ATOM 753 O O . GLN A 1 95 ? -5.633 -7.504 -0.541 1 98.56 95 GLN A O 1
ATOM 758 N N . SER A 1 96 ? -6.016 -5.656 -1.769 1 98.06 96 SER A N 1
ATOM 759 C CA . SER A 1 96 ? -6.18 -6.43 -2.996 1 98.06 96 SER A CA 1
ATOM 760 C C . SER A 1 96 ? -4.891 -7.152 -3.373 1 98.06 96 SER A C 1
ATOM 762 O O . SER A 1 96 ? -4.918 -8.32 -3.766 1 98.06 96 SER A O 1
ATOM 764 N N . LEU A 1 97 ? -3.76 -6.492 -3.289 1 97.69 97 LEU A N 1
ATOM 765 C CA . LEU A 1 97 ? -2.475 -7.113 -3.588 1 97.69 97 LEU A CA 1
ATOM 766 C C . LEU A 1 97 ? -2.209 -8.289 -2.652 1 97.69 97 LEU A C 1
ATOM 768 O O . LEU A 1 97 ? -1.776 -9.352 -3.098 1 97.69 97 LEU A O 1
ATOM 772 N N . GLN A 1 98 ? -2.467 -8.117 -1.4 1 97.81 98 GLN A N 1
ATOM 773 C CA . GLN A 1 98 ? -2.264 -9.164 -0.404 1 97.81 98 GLN A CA 1
ATOM 774 C C . GLN A 1 98 ? -3.117 -10.391 -0.714 1 97.81 98 GLN A C 1
ATOM 776 O O . GLN A 1 98 ? -2.639 -11.523 -0.626 1 97.81 98 GLN A O 1
ATOM 781 N N . SER A 1 99 ? -4.348 -10.172 -1.078 1 97.81 99 SER A N 1
ATOM 782 C CA . SER A 1 99 ? -5.238 -11.273 -1.448 1 97.81 99 SER A CA 1
ATOM 783 C C . SER A 1 99 ? -4.727 -12 -2.686 1 97.81 99 SER A C 1
ATOM 785 O O . SER A 1 99 ? -4.77 -13.234 -2.748 1 97.81 99 SER A O 1
ATOM 787 N N . GLN A 1 100 ? -4.301 -11.242 -3.678 1 96.25 100 GLN A N 1
ATOM 788 C CA . GLN A 1 100 ? -3.787 -11.836 -4.906 1 96.25 100 GLN A CA 1
ATOM 789 C C . GLN A 1 100 ? -2.584 -12.734 -4.625 1 96.25 100 GLN A C 1
ATOM 791 O O . GLN A 1 100 ? -2.457 -13.812 -5.207 1 96.25 100 GLN A O 1
ATOM 796 N N . ILE A 1 101 ? -1.74 -12.266 -3.768 1 96.19 101 ILE A N 1
ATOM 797 C CA . ILE A 1 101 ? -0.573 -13.062 -3.418 1 96.19 101 ILE A CA 1
ATOM 798 C C . ILE A 1 101 ? -1.02 -14.359 -2.748 1 96.19 101 ILE A C 1
ATOM 800 O O . ILE A 1 101 ? -0.485 -15.438 -3.043 1 96.19 101 ILE A O 1
ATOM 804 N N . GLU A 1 102 ? -1.979 -14.289 -1.885 1 95.69 102 GLU A N 1
ATOM 805 C CA . GLU A 1 102 ? -2.496 -15.484 -1.22 1 95.69 102 GLU A CA 1
ATOM 806 C C . GLU A 1 102 ? -3.09 -16.469 -2.229 1 95.69 102 GLU A C 1
ATOM 808 O O . GLU A 1 102 ? -2.834 -17.672 -2.154 1 95.69 102 GLU A O 1
ATOM 813 N N . VAL A 1 103 ? -3.793 -15.961 -3.105 1 95.56 103 VAL A N 1
ATOM 814 C CA . VAL A 1 103 ? -4.395 -16.797 -4.137 1 95.56 103 VAL A CA 1
ATOM 815 C C . VAL A 1 103 ? -3.295 -17.438 -4.992 1 95.56 103 VAL A C 1
ATOM 817 O O . VAL A 1 103 ? -3.379 -18.609 -5.352 1 95.56 103 VAL A O 1
ATOM 820 N N . CYS A 1 104 ? -2.318 -16.641 -5.336 1 95.38 104 CYS A N 1
ATOM 821 C CA . CYS A 1 104 ? -1.211 -17.141 -6.145 1 95.38 104 CYS A CA 1
ATOM 822 C C . CYS A 1 104 ? -0.481 -18.266 -5.434 1 95.38 104 CYS A C 1
ATOM 824 O O . CYS A 1 104 ? -0.175 -19.297 -6.043 1 95.38 104 CYS A O 1
ATOM 826 N N . ILE A 1 105 ? -0.282 -18.109 -4.25 1 92.75 105 ILE A N 1
ATOM 827 C CA . ILE A 1 105 ? 0.429 -19.109 -3.463 1 92.75 105 ILE A CA 1
ATOM 828 C C . ILE A 1 105 ? -0.4 -20.391 -3.385 1 92.75 105 ILE A C 1
ATOM 830 O O . ILE A 1 105 ? 0.115 -21.484 -3.615 1 92.75 105 ILE A O 1
ATOM 834 N N . PHE A 1 106 ? -1.62 -20.312 -3.158 1 94.5 106 PHE A N 1
ATOM 835 C CA . PHE A 1 106 ? -2.518 -21.469 -3.082 1 94.5 106 PHE A CA 1
ATOM 836 C C . PHE A 1 106 ? -2.584 -22.188 -4.418 1 94.5 106 PHE A C 1
ATOM 838 O O . PHE A 1 106 ? -2.508 -23.422 -4.469 1 94.5 106 PHE A O 1
ATOM 845 N N . SER A 1 107 ? -2.742 -21.484 -5.5 1 91.88 107 SER A N 1
ATOM 846 C CA . SER A 1 107 ? -2.799 -22.047 -6.84 1 91.88 107 SER A CA 1
ATOM 847 C C . SER A 1 107 ? -1.514 -22.797 -7.176 1 91.88 107 SER A C 1
ATOM 849 O O . SER A 1 107 ? -1.557 -23.891 -7.762 1 91.88 107 SER A O 1
ATOM 851 N N . ARG A 1 108 ? -0.452 -22.203 -6.867 1 88.88 108 ARG A N 1
ATOM 852 C CA . ARG A 1 108 ? 0.834 -22.859 -7.086 1 88.88 108 ARG A CA 1
ATOM 853 C C . ARG A 1 108 ? 0.92 -24.172 -6.312 1 88.88 108 ARG A C 1
ATOM 855 O O . ARG A 1 108 ? 1.42 -25.172 -6.828 1 88.88 108 ARG A O 1
ATOM 862 N N . TYR A 1 109 ? 0.418 -24.109 -5.152 1 90 109 TYR A N 1
ATOM 863 C CA . TYR A 1 109 ? 0.39 -25.328 -4.355 1 90 109 TYR A CA 1
ATOM 864 C C . TYR A 1 109 ? -0.488 -26.391 -5.008 1 90 109 TYR A C 1
ATOM 866 O O . TYR A 1 109 ? -0.088 -27.547 -5.129 1 90 109 TYR A O 1
ATOM 874 N N . GLN A 1 110 ? -1.559 -26.047 -5.531 1 90.75 110 GLN A N 1
ATOM 875 C CA . GLN A 1 110 ? -2.477 -26.969 -6.191 1 90.75 110 GLN A CA 1
ATOM 876 C C . GLN A 1 110 ? -1.858 -27.547 -7.465 1 90.75 110 GLN A C 1
ATOM 878 O O . GLN A 1 110 ? -1.936 -28.75 -7.711 1 90.75 110 GLN A O 1
ATOM 883 N N . ILE A 1 111 ? -1.221 -26.688 -8.172 1 89.44 111 ILE A N 1
ATOM 884 C CA . ILE A 1 111 ? -0.604 -27.109 -9.43 1 89.44 111 ILE A CA 1
ATOM 885 C C . ILE A 1 111 ? 0.55 -28.062 -9.133 1 89.44 111 ILE A C 1
ATOM 887 O O . ILE A 1 111 ? 0.734 -29.062 -9.844 1 89.44 111 ILE A O 1
ATOM 891 N N . SER A 1 112 ? 1.22 -27.734 -8.117 1 89.38 112 SER A N 1
ATOM 892 C CA . SER A 1 112 ? 2.318 -28.609 -7.723 1 89.38 112 SER A CA 1
ATOM 893 C C . SER A 1 112 ? 1.811 -30 -7.336 1 89.38 112 SER A C 1
ATOM 895 O O . SER A 1 112 ? 2.438 -31 -7.664 1 89.38 112 SER A O 1
ATOM 897 N N . LEU A 1 113 ? 0.674 -30.156 -6.77 1 90.44 113 LEU A N 1
ATOM 898 C CA . LEU A 1 113 ? 0.08 -31.438 -6.398 1 90.44 113 LEU A CA 1
ATOM 899 C C . LEU A 1 113 ? -0.376 -32.219 -7.633 1 90.44 113 LEU A C 1
ATOM 901 O O . LEU A 1 113 ? -0.135 -33.406 -7.746 1 90.44 113 LEU A O 1
ATOM 905 N N . ILE A 1 114 ? -0.846 -31.484 -8.5 1 86.81 114 ILE A N 1
ATOM 906 C CA . ILE A 1 114 ? -1.332 -32.094 -9.734 1 86.81 114 ILE A CA 1
ATOM 907 C C . ILE A 1 114 ? -0.153 -32.625 -10.547 1 86.81 114 ILE A C 1
ATOM 909 O O . ILE A 1 114 ? -0.207 -33.75 -11.078 1 86.81 114 ILE A O 1
ATOM 913 N N . VAL A 1 115 ? 0.866 -31.812 -10.586 1 86.12 115 VAL A N 1
ATOM 914 C CA . VAL A 1 115 ? 2.064 -32.219 -11.328 1 86.12 115 VAL A CA 1
ATOM 915 C C . VAL A 1 115 ? 2.703 -33.438 -10.672 1 86.12 115 VAL A C 1
ATOM 917 O O . VAL A 1 115 ? 3.152 -34.344 -11.359 1 86.12 115 VAL A O 1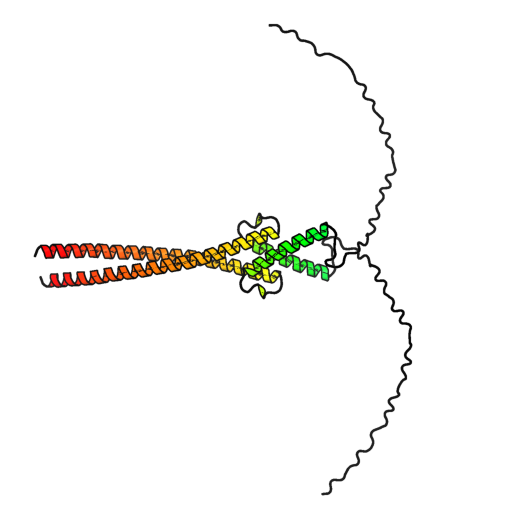
ATOM 920 N N . GLY A 1 116 ? 2.672 -33.406 -9.383 1 86.56 116 GLY A N 1
ATOM 921 C CA . GLY A 1 116 ? 3.166 -34.562 -8.672 1 86.56 116 GLY A CA 1
ATOM 922 C C . GLY A 1 116 ? 2.385 -35.812 -8.977 1 86.56 116 GLY A C 1
ATOM 923 O O . GLY A 1 116 ? 2.975 -36.875 -9.203 1 86.56 116 GLY A O 1
ATOM 924 N N . ARG A 1 117 ? 1.141 -35.781 -9.125 1 85.88 117 ARG A N 1
ATOM 925 C CA . ARG A 1 117 ? 0.276 -36.938 -9.422 1 85.88 117 ARG A CA 1
ATOM 926 C C . ARG A 1 117 ? 0.457 -37.375 -10.867 1 85.88 117 ARG A C 1
ATOM 928 O O . ARG A 1 117 ? 0.477 -38.594 -11.148 1 85.88 117 ARG A O 1
ATOM 935 N N . LEU A 1 118 ? 0.632 -36.438 -11.727 1 84.88 118 LEU A N 1
ATOM 936 C CA . LEU A 1 118 ? 0.863 -36.75 -13.133 1 84.88 118 LEU A CA 1
ATOM 937 C C . LEU A 1 118 ? 2.193 -37.469 -13.312 1 84.88 118 LEU A C 1
ATOM 939 O O . LEU A 1 118 ? 2.289 -38.406 -14.102 1 84.88 118 LEU A O 1
ATOM 943 N N . TYR A 1 119 ? 3.133 -37 -12.508 1 84.88 119 TYR A N 1
ATOM 944 C CA . TYR A 1 119 ? 4.438 -37.625 -12.57 1 84.88 119 TYR A CA 1
ATOM 945 C C . TYR A 1 119 ? 4.359 -39.062 -12.062 1 84.88 119 TYR A C 1
ATOM 947 O O . TYR A 1 119 ? 4.93 -39.969 -12.672 1 84.88 119 TYR A O 1
ATOM 955 N N . GLU A 1 120 ? 3.6 -39.312 -11.102 1 86.69 120 GLU A N 1
ATOM 956 C CA . GLU A 1 120 ? 3.432 -40.656 -10.555 1 86.69 120 GLU A CA 1
ATOM 957 C C . GLU A 1 120 ? 2.699 -41.562 -11.539 1 86.69 120 GLU A C 1
ATOM 959 O O . GLU A 1 120 ? 3.096 -42.719 -11.742 1 86.69 120 GLU A O 1
ATOM 964 N N . PHE A 1 121 ? 1.741 -41.062 -12.156 1 82.94 121 PHE A N 1
ATOM 965 C CA . PHE A 1 121 ? 0.965 -41.812 -13.141 1 82.94 121 PHE A CA 1
ATOM 966 C C . PHE A 1 121 ? 1.81 -42.125 -14.367 1 82.94 121 PHE A C 1
ATOM 968 O O . PHE A 1 121 ? 1.802 -43.25 -14.852 1 82.94 121 PHE A O 1
ATOM 975 N N . CYS A 1 122 ? 2.592 -41.188 -14.82 1 80.69 122 CYS A N 1
ATOM 976 C CA . CYS A 1 122 ? 3.426 -41.375 -16 1 80.69 122 CYS A CA 1
ATOM 977 C C . CYS A 1 122 ? 4.547 -42.344 -15.727 1 80.69 122 CYS A C 1
ATOM 979 O O . CYS A 1 122 ? 4.883 -43.188 -16.594 1 80.69 122 CYS A O 1
ATOM 981 N N . SER A 1 123 ? 5.051 -42.25 -14.523 1 81.19 123 SER A N 1
ATOM 982 C CA . SER A 1 123 ? 6.098 -43.188 -14.133 1 81.19 123 SER A CA 1
ATOM 983 C C . SER A 1 123 ? 5.555 -44.625 -14.047 1 81.19 123 SER A C 1
ATOM 985 O O . SER A 1 123 ? 6.227 -45.562 -14.461 1 81.19 123 SER A O 1
ATOM 987 N N . CYS A 1 124 ? 4.289 -44.844 -13.68 1 75.38 124 CYS A N 1
ATOM 988 C CA . CYS A 1 124 ? 3.66 -46.156 -13.594 1 75.38 124 CYS A CA 1
ATOM 989 C C . CYS A 1 124 ? 3.395 -46.719 -14.977 1 75.38 124 CYS A C 1
ATOM 991 O O . CYS A 1 124 ? 3.639 -47.906 -15.227 1 75.38 124 CYS A O 1
ATOM 993 N N . VAL A 1 125 ? 3.025 -45.844 -15.812 1 75.56 125 VAL A N 1
ATOM 994 C CA . VAL A 1 125 ? 2.727 -46.281 -17.188 1 75.56 125 VAL A CA 1
ATOM 995 C C . VAL A 1 125 ? 4.02 -46.656 -17.906 1 75.56 125 VAL A C 1
ATOM 997 O O . VAL A 1 125 ? 4.062 -47.625 -18.656 1 75.56 125 VAL A O 1
ATOM 1000 N N . PHE A 1 126 ? 5.031 -45.906 -17.578 1 78.25 126 PHE A N 1
ATOM 1001 C CA . PHE A 1 126 ? 6.332 -46.156 -18.203 1 78.25 126 PHE A CA 1
ATOM 1002 C C . PHE A 1 126 ? 6.93 -47.469 -17.688 1 78.25 126 PHE A C 1
ATOM 1004 O O . PHE A 1 126 ? 7.465 -48.25 -18.484 1 78.25 126 PHE A O 1
ATOM 1011 N N . LEU A 1 127 ? 6.836 -47.656 -16.469 1 78.44 127 LEU A N 1
ATOM 1012 C CA . LEU A 1 127 ? 7.371 -48.875 -15.891 1 78.44 127 LEU A CA 1
ATOM 1013 C C . LEU A 1 127 ? 6.621 -50.094 -16.406 1 78.44 127 LEU A C 1
ATOM 1015 O O . LEU A 1 127 ? 7.238 -51.125 -16.719 1 78.44 127 LEU A O 1
ATOM 1019 N N . VAL A 1 128 ? 5.363 -49.969 -16.562 1 74 128 VAL A N 1
ATOM 1020 C CA . VAL A 1 128 ? 4.535 -51.062 -17.062 1 74 128 VAL A CA 1
ATOM 1021 C C . VAL A 1 128 ? 4.859 -51.312 -18.531 1 74 128 VAL A C 1
ATOM 1023 O O . VAL A 1 128 ? 4.941 -52.469 -18.969 1 74 128 VAL A O 1
ATOM 1026 N N . SER A 1 129 ? 5.172 -50.312 -19.219 1 70.62 129 SER A N 1
ATOM 1027 C CA . SER A 1 129 ? 5.473 -50.438 -20.641 1 70.62 129 SER A CA 1
ATOM 1028 C C . SER A 1 129 ? 6.852 -51.031 -20.875 1 70.62 129 SER A C 1
ATOM 1030 O O . SER A 1 129 ? 7.031 -51.875 -21.781 1 70.62 129 SER A O 1
ATOM 1032 N N . VAL A 1 130 ? 7.719 -50.625 -20.047 1 69.38 130 VAL A N 1
ATOM 1033 C CA . VAL A 1 130 ? 9.078 -51.156 -20.156 1 69.38 130 VAL A CA 1
ATOM 1034 C C . VAL A 1 130 ? 9.078 -52.625 -19.812 1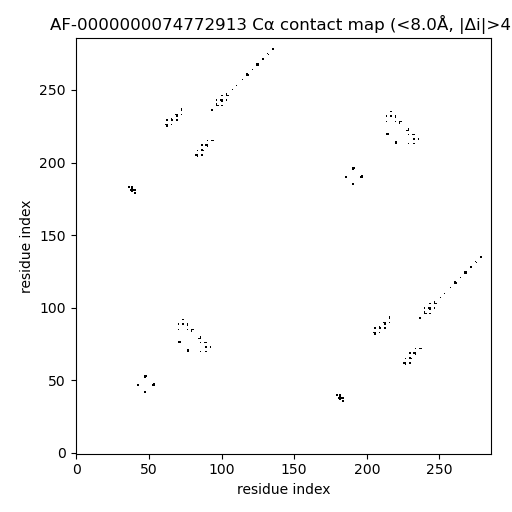 69.38 130 VAL A C 1
ATOM 1036 O O . VAL A 1 130 ? 9.766 -53.438 -20.484 1 69.38 130 VAL A O 1
ATOM 1039 N N . THR A 1 131 ? 8.258 -52.938 -18.938 1 72.38 131 THR A N 1
ATOM 1040 C CA . THR A 1 131 ? 8.172 -54.344 -18.562 1 72.38 131 THR A CA 1
ATOM 1041 C C . THR A 1 131 ? 7.477 -55.156 -19.641 1 72.38 131 THR A C 1
ATOM 1043 O O . THR A 1 131 ? 7.902 -56.281 -19.953 1 72.38 131 THR A O 1
ATOM 1046 N N . GLU A 1 132 ? 6.543 -54.562 -20.203 1 69.75 132 GLU A N 1
ATOM 1047 C CA . GLU A 1 132 ? 5.82 -55.25 -21.25 1 69.75 132 GLU A CA 1
ATOM 1048 C C . GLU A 1 132 ? 6.66 -55.344 -22.531 1 69.75 132 GLU A C 1
ATOM 1050 O O . GLU A 1 132 ? 6.645 -56.375 -23.219 1 69.75 132 GLU A O 1
ATOM 1055 N N . ALA A 1 133 ? 7.348 -54.438 -22.797 1 64.88 133 ALA A N 1
ATOM 1056 C CA . ALA A 1 133 ? 8.242 -54.438 -23.953 1 64.88 133 ALA A CA 1
ATOM 1057 C C . ALA A 1 133 ? 9.398 -55.406 -23.766 1 64.88 133 ALA A C 1
ATOM 1059 O O . ALA A 1 133 ? 9.812 -56.094 -24.719 1 64.88 133 ALA A O 1
ATOM 1060 N N . GLY A 1 134 ? 9.938 -55.406 -22.594 1 61.38 134 GLY A N 1
ATOM 1061 C CA . GLY A 1 134 ? 10.945 -56.406 -22.297 1 61.38 134 GLY A CA 1
ATOM 1062 C C . GLY A 1 134 ? 10.438 -57.844 -22.453 1 61.38 134 GLY A C 1
ATOM 1063 O O . GLY A 1 134 ? 11.164 -58.719 -22.922 1 61.38 134 GLY A O 1
ATOM 1064 N N . CYS A 1 135 ? 9.219 -58.062 -22.141 1 61.88 135 CYS A N 1
ATOM 1065 C CA . CYS A 1 135 ? 8.633 -59.406 -22.281 1 61.88 135 CYS A CA 1
ATOM 1066 C C . CYS A 1 135 ? 8.43 -59.75 -23.75 1 61.88 135 CYS A C 1
ATOM 1068 O O . CYS A 1 135 ? 8.609 -60.906 -24.156 1 61.88 135 CYS A O 1
ATOM 1070 N N . CYS A 1 136 ? 8.125 -58.781 -24.5 1 57.25 136 CYS A N 1
ATOM 1071 C CA . CYS A 1 136 ? 7.914 -59.031 -25.922 1 57.25 136 CYS A CA 1
ATOM 1072 C C . CYS A 1 136 ? 9.234 -59.312 -26.641 1 57.25 136 CYS A C 1
ATOM 1074 O O . CYS A 1 136 ? 9.312 -60.156 -27.531 1 57.25 136 CYS A O 1
ATOM 1076 N N . LYS A 1 137 ? 10.242 -58.656 -26.359 1 60.72 137 LYS A N 1
ATOM 1077 C CA . LYS A 1 137 ? 11.547 -58.875 -26.984 1 60.72 137 LYS A CA 1
ATOM 1078 C C . LYS A 1 137 ? 12.125 -60.219 -26.578 1 60.72 137 LYS A C 1
ATOM 1080 O O . LYS A 1 137 ? 12.742 -60.906 -27.406 1 60.72 137 LYS A O 1
ATOM 1085 N N . SER A 1 138 ? 12 -60.531 -25.422 1 56.78 138 SER A N 1
ATOM 1086 C CA . SER A 1 138 ? 12.469 -61.844 -25.016 1 56.78 138 SER A CA 1
ATOM 1087 C C . SER A 1 138 ? 11.719 -62.938 -25.75 1 56.78 138 SER A C 1
ATOM 1089 O O . SER A 1 138 ? 12.312 -63.969 -26.141 1 56.78 138 SER A O 1
ATOM 1091 N N . TRP A 1 139 ? 10.547 -62.75 -26.047 1 57.72 139 TRP A N 1
ATOM 1092 C CA . TRP A 1 139 ? 9.766 -63.719 -26.781 1 57.72 139 TRP A CA 1
ATOM 1093 C C . TRP A 1 139 ? 10.172 -63.75 -28.25 1 57.72 139 TRP A C 1
ATOM 1095 O O . TRP A 1 139 ? 10.242 -64.812 -28.859 1 57.72 139 TRP A O 1
ATOM 1105 N N . ASN A 1 140 ? 10.414 -62.625 -28.703 1 57.19 140 ASN A N 1
ATOM 1106 C CA . ASN A 1 140 ? 10.844 -62.594 -30.109 1 57.19 140 ASN A CA 1
ATOM 1107 C C . ASN A 1 140 ? 12.25 -63.188 -30.266 1 57.19 140 ASN A C 1
ATOM 1109 O O . ASN A 1 140 ? 12.57 -63.75 -31.312 1 57.19 140 ASN A O 1
ATOM 1113 N N . ALA A 1 141 ? 13.031 -63 -29.359 1 58.41 141 ALA A N 1
ATOM 1114 C CA . ALA A 1 141 ? 14.367 -63.594 -29.422 1 58.41 141 ALA A CA 1
ATOM 1115 C C . ALA A 1 141 ? 14.312 -65.125 -29.297 1 58.41 141 ALA A C 1
ATOM 1117 O O . ALA A 1 141 ? 15.18 -65.812 -29.812 1 58.41 141 ALA A O 1
ATOM 1118 N N . LEU A 1 142 ? 13.336 -65.5 -28.75 1 59.25 142 LEU A N 1
ATOM 1119 C CA . LEU A 1 142 ? 13.219 -66.938 -28.578 1 59.25 142 LEU A CA 1
ATOM 1120 C C . LEU A 1 142 ? 12.57 -67.625 -29.797 1 59.25 142 LEU A C 1
ATOM 1122 O O . LEU A 1 142 ? 12.609 -68.812 -29.953 1 59.25 142 LEU A O 1
ATOM 1126 N N . HIS A 1 143 ? 11.977 -66.875 -30.578 1 51.16 143 HIS A N 1
ATOM 1127 C CA . HIS A 1 143 ? 11.508 -67.438 -31.828 1 51.16 143 HIS A CA 1
ATOM 1128 C C . HIS A 1 143 ? 12.117 -66.75 -33.031 1 51.16 143 HIS A C 1
ATOM 1130 O O . HIS A 1 143 ? 12.281 -65.5 -33.031 1 51.16 143 HIS A O 1
ATOM 1136 N N . MET B 1 1 ? -59.812 33.75 -51.375 1 26.81 1 MET B N 1
ATOM 1137 C CA . MET B 1 1 ? -59.375 33.375 -50.031 1 26.81 1 MET B CA 1
ATOM 1138 C C . MET B 1 1 ? -58.5 34.469 -49.406 1 26.81 1 MET B C 1
ATOM 1140 O O . MET B 1 1 ? -57.438 34.188 -48.875 1 26.81 1 MET B O 1
ATOM 1144 N N . GLN B 1 2 ? -58.781 35.688 -49.812 1 26.64 2 GLN B N 1
ATOM 1145 C CA . GLN B 1 2 ? -58.062 36.969 -49.844 1 26.64 2 GLN B CA 1
ATOM 1146 C C . GLN B 1 2 ? -58.031 37.594 -48.469 1 26.64 2 GLN B C 1
ATOM 1148 O O . GLN B 1 2 ? -58.906 38.375 -48.094 1 26.64 2 GLN B O 1
ATOM 1153 N N . CYS B 1 3 ? -57.719 36.688 -47.438 1 31.95 3 CYS B N 1
ATOM 1154 C CA . CYS B 1 3 ? -57.969 37.188 -46.094 1 31.95 3 CYS B CA 1
ATOM 1155 C C . CYS B 1 3 ? -57.188 38.5 -45.844 1 31.95 3 CYS B C 1
ATOM 1157 O O . CYS B 1 3 ? -56.094 38.656 -46.344 1 31.95 3 CYS B O 1
ATOM 1159 N N . LEU B 1 4 ? -57.906 39.562 -45.344 1 26.62 4 LEU B N 1
ATOM 1160 C CA . LEU B 1 4 ? -57.906 40.938 -44.938 1 26.62 4 LEU B CA 1
ATOM 1161 C C . LEU B 1 4 ? -56.812 41.219 -43.938 1 26.62 4 LEU B C 1
ATOM 1163 O O . LEU B 1 4 ? -56.656 40.469 -42.969 1 26.62 4 LEU B O 1
ATOM 1167 N N . GLN B 1 5 ? -55.781 42 -44.312 1 25.62 5 GLN B N 1
ATOM 1168 C CA . GLN B 1 5 ? -54.531 42.562 -43.844 1 25.62 5 GLN B CA 1
ATOM 1169 C C . GLN B 1 5 ? -54.75 43.406 -42.594 1 25.62 5 GLN B C 1
ATOM 1171 O O . GLN B 1 5 ? -55.375 44.5 -42.656 1 25.62 5 GLN B O 1
ATOM 1176 N N . ILE B 1 6 ? -55.219 42.781 -41.5 1 29.52 6 ILE B N 1
ATOM 1177 C CA . ILE B 1 6 ? -55.625 43.625 -40.406 1 29.52 6 ILE B CA 1
ATOM 1178 C C . ILE B 1 6 ? -54.438 44.469 -39.938 1 29.52 6 ILE B C 1
ATOM 1180 O O . ILE B 1 6 ? -53.375 43.906 -39.562 1 29.52 6 ILE B O 1
ATOM 1184 N N . PRO B 1 7 ? -54.281 45.719 -40.375 1 34.22 7 PRO B N 1
ATOM 1185 C CA . PRO B 1 7 ? -53.125 46.594 -40.094 1 34.22 7 PRO B CA 1
ATOM 1186 C C . PRO B 1 7 ? -52.906 46.844 -38.594 1 34.22 7 PRO B C 1
ATOM 1188 O O . PRO B 1 7 ? -53.875 46.75 -37.812 1 34.22 7 PRO B O 1
ATOM 1191 N N . PRO B 1 8 ? -51.75 46.531 -38.062 1 31.94 8 PRO B N 1
ATOM 1192 C CA . PRO B 1 8 ? -51.25 46.531 -36.688 1 31.94 8 PRO B CA 1
ATOM 1193 C C . PRO B 1 8 ? -51.344 47.875 -36.031 1 31.94 8 PRO B C 1
ATOM 1195 O O . PRO B 1 8 ? -51.188 48.906 -36.688 1 31.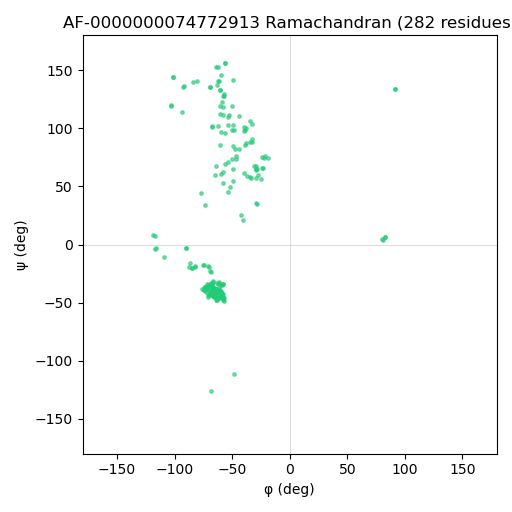94 8 PRO B O 1
ATOM 1198 N N . SER B 1 9 ? -52.219 48 -35.031 1 23.31 9 SER B N 1
ATOM 1199 C CA . SER B 1 9 ? -52.594 49.156 -34.188 1 23.31 9 SER B CA 1
ATOM 1200 C C . SER B 1 9 ? -51.375 49.844 -33.625 1 23.31 9 SER B C 1
ATOM 1202 O O . SER B 1 9 ? -50.375 49.219 -33.344 1 23.31 9 SER B O 1
ATOM 1204 N N . SER B 1 10 ? -51.344 51.188 -33.531 1 23.84 10 SER B N 1
ATOM 1205 C CA . SER B 1 10 ? -50.625 52.438 -33.406 1 23.84 10 SER B CA 1
ATOM 1206 C C . SER B 1 10 ? -50.031 52.594 -32.031 1 23.84 10 SER B C 1
ATOM 1208 O O . SER B 1 10 ? -48.938 53.156 -31.875 1 23.84 10 SER B O 1
ATOM 1210 N N . GLY B 1 11 ? -50.844 52.281 -30.906 1 21.78 11 GLY B N 1
ATOM 1211 C CA . GLY B 1 11 ? -50.938 53.438 -30.016 1 21.78 11 GLY B CA 1
ATOM 1212 C C . GLY B 1 11 ? -49.625 53.75 -29.328 1 21.78 11 GLY B C 1
ATOM 1213 O O . GLY B 1 11 ? -48.875 54.625 -29.797 1 21.78 11 GLY B O 1
ATOM 1214 N N . THR B 1 12 ? -49.656 53.844 -27.828 1 24.27 12 THR B N 1
ATOM 1215 C CA . THR B 1 12 ? -49.438 54.875 -26.812 1 24.27 12 THR B CA 1
ATOM 1216 C C . THR B 1 12 ? -48 54.875 -26.312 1 24.27 12 THR B C 1
ATOM 1218 O O . THR B 1 12 ? -47.469 53.812 -25.953 1 24.27 12 THR B O 1
ATOM 1221 N N . GLU B 1 13 ? -47.25 55.938 -26.578 1 27.12 13 GLU B N 1
ATOM 1222 C CA . GLU B 1 13 ? -45.906 56.531 -26.328 1 27.12 13 GLU B CA 1
ATOM 1223 C C . GLU B 1 13 ? -45.688 56.719 -24.844 1 27.12 13 GLU B C 1
ATOM 1225 O O . GLU B 1 13 ? -46.281 57.594 -24.219 1 27.12 13 GLU B O 1
ATOM 1230 N N . SER B 1 14 ? -45.719 55.594 -23.984 1 25 14 SER B N 1
ATOM 1231 C CA . SER B 1 14 ? -45.5 55.75 -22.562 1 25 14 SER B CA 1
ATOM 1232 C C . SER B 1 14 ? -44.188 56.5 -22.297 1 25 14 SER B C 1
ATOM 1234 O O . SER B 1 14 ? -43.125 56.125 -22.797 1 25 14 SER B O 1
ATOM 1236 N N . SER B 1 15 ? -44.219 57.812 -21.938 1 25.8 15 SER B N 1
ATOM 1237 C CA . SER B 1 15 ? -43.312 58.875 -21.5 1 25.8 15 SER B CA 1
ATOM 1238 C C . SER B 1 15 ? -42.5 58.438 -20.297 1 25.8 15 SER B C 1
ATOM 1240 O O . SER B 1 15 ? -42.938 58.531 -19.156 1 25.8 15 SER B O 1
ATOM 1242 N N . LYS B 1 16 ? -41.938 57.281 -20.234 1 25.02 16 LYS B N 1
ATOM 1243 C CA . LYS B 1 16 ? -41.25 56.906 -19.016 1 25.02 16 LYS B CA 1
ATOM 1244 C C . LYS B 1 16 ? -40.219 57.969 -18.641 1 25.02 16 LYS B C 1
ATOM 1246 O O . LYS B 1 16 ? -39.469 58.438 -19.516 1 25.02 16 LYS B O 1
ATOM 1251 N N . LYS B 1 17 ? -40.5 58.781 -17.484 1 25.34 17 LYS B N 1
ATOM 1252 C CA . LYS B 1 17 ? -39.906 59.75 -16.594 1 25.34 17 LYS B CA 1
ATOM 1253 C C . LYS B 1 17 ? -38.438 59.375 -16.266 1 25.34 17 LYS B C 1
ATOM 1255 O O . LYS B 1 17 ? -38.156 58.25 -15.867 1 25.34 17 LYS B O 1
ATOM 1260 N N . LYS B 1 18 ? -37.469 60.062 -16.938 1 26.2 18 LYS B N 1
ATOM 1261 C CA . LYS B 1 18 ? -36.031 60.219 -16.812 1 26.2 18 LYS B CA 1
ATOM 1262 C C . LYS B 1 18 ? -35.625 60.625 -15.398 1 26.2 18 LYS B C 1
ATOM 1264 O O . LYS B 1 18 ? -35.812 61.781 -15 1 26.2 18 LYS B O 1
ATOM 1269 N N . ARG B 1 19 ? -36.125 59.906 -14.305 1 23.83 19 ARG B N 1
ATOM 1270 C CA . ARG B 1 19 ? -35.656 60.375 -13 1 23.83 19 ARG B CA 1
ATOM 1271 C C . ARG B 1 19 ? -34.156 60.562 -13 1 23.83 19 ARG B C 1
ATOM 1273 O O . ARG B 1 19 ? -33.406 59.625 -13.383 1 23.83 19 ARG B O 1
ATOM 1280 N N . LYS B 1 20 ? -33.688 61.812 -13.188 1 27.17 20 LYS B N 1
ATOM 1281 C CA . LYS B 1 20 ? -32.375 62.406 -12.992 1 27.17 20 LYS B CA 1
ATOM 1282 C C . LYS B 1 20 ? -31.766 61.969 -11.672 1 27.17 20 LYS B C 1
ATOM 1284 O O . LYS B 1 20 ? -32.312 62.188 -10.602 1 27.17 20 LYS B O 1
ATOM 1289 N N . LYS B 1 21 ? -31.141 60.719 -11.672 1 26.25 21 LYS B N 1
ATOM 1290 C CA . LYS B 1 21 ? -30.266 60.219 -10.625 1 26.25 21 LYS B CA 1
ATOM 1291 C C . LYS B 1 21 ? -29.234 61.25 -10.203 1 26.25 21 LYS B C 1
ATOM 1293 O O . LYS B 1 21 ? -28.438 61.719 -11.031 1 26.25 21 LYS B O 1
ATOM 1298 N N . GLN B 1 22 ? -29.641 62.312 -9.453 1 26.45 22 GLN B N 1
ATOM 1299 C CA . GLN B 1 22 ? -28.719 63.219 -8.773 1 26.45 22 GLN B CA 1
ATOM 1300 C C . GLN B 1 22 ? -27.531 62.438 -8.18 1 26.45 22 GLN B C 1
ATOM 1302 O O . GLN B 1 22 ? -27.734 61.5 -7.43 1 26.45 22 GLN B O 1
ATOM 1307 N N . GLU B 1 23 ? -26.422 62.438 -8.883 1 30.61 23 GLU B N 1
ATOM 1308 C CA . GLU B 1 23 ? -25.078 61.969 -8.586 1 30.61 23 GLU B CA 1
ATOM 1309 C C . GLU B 1 23 ? -24.578 62.469 -7.242 1 30.61 23 GLU B C 1
ATOM 1311 O O . GLU B 1 23 ? -24.359 63.688 -7.074 1 30.61 23 GLU B O 1
ATOM 1316 N N . ARG B 1 24 ? -25.297 62.25 -6.078 1 26.47 24 ARG B N 1
ATOM 1317 C CA . ARG B 1 24 ? -24.688 62.531 -4.789 1 26.47 24 ARG B CA 1
ATOM 1318 C C . ARG B 1 24 ? -23.219 62.125 -4.773 1 26.47 24 ARG B C 1
ATOM 1320 O O . ARG B 1 24 ? -22.891 60.969 -5.074 1 26.47 24 ARG B O 1
ATOM 1327 N N . GLU B 1 25 ? -22.312 63 -5.219 1 33.81 25 GLU B N 1
ATOM 1328 C CA . GLU B 1 25 ? -20.875 62.969 -4.973 1 33.81 25 GLU B CA 1
ATOM 1329 C C . GLU B 1 25 ? -20.578 62.562 -3.527 1 33.81 25 GLU B C 1
ATOM 1331 O O . GLU B 1 25 ? -20.578 63.406 -2.637 1 33.81 25 GLU B O 1
ATOM 1336 N N . GLY B 1 26 ? -21.453 61.906 -2.791 1 31.09 26 GLY B N 1
ATOM 1337 C CA . GLY B 1 26 ? -21.031 61.562 -1.444 1 31.09 26 GLY B CA 1
ATOM 1338 C C . GLY B 1 26 ? -19.578 61.125 -1.376 1 31.09 26 GLY B C 1
ATOM 1339 O O . GLY B 1 26 ? -19.125 60.375 -2.242 1 31.09 26 GLY B O 1
ATOM 1340 N N . GLU B 1 27 ? -18.625 62.062 -0.995 1 38.5 27 GLU B N 1
ATOM 1341 C CA . GLU B 1 27 ? -17.266 61.719 -0.563 1 38.5 27 GLU B CA 1
ATOM 1342 C C . GLU B 1 27 ? -17.203 60.344 0.094 1 38.5 27 GLU B C 1
ATOM 1344 O O . GLU B 1 27 ? -17.812 60.125 1.144 1 38.5 27 GLU B O 1
ATOM 1349 N N . ALA B 1 28 ? -17.406 59.281 -0.616 1 39.66 28 ALA B N 1
ATOM 1350 C CA . ALA B 1 28 ? -17.062 57.938 -0.143 1 39.66 28 ALA B CA 1
ATOM 1351 C C . ALA B 1 28 ? -15.773 57.969 0.662 1 39.66 28 ALA B C 1
ATOM 1353 O O . ALA B 1 28 ? -14.695 58.188 0.113 1 39.66 28 ALA B O 1
ATOM 1354 N N . VAL B 1 29 ? -15.742 58.781 1.78 1 37.81 29 VAL B N 1
ATOM 1355 C CA . VAL B 1 29 ? -14.68 58.438 2.717 1 37.81 29 VAL B CA 1
ATOM 1356 C C . VAL B 1 29 ? -14.398 56.938 2.654 1 37.81 29 VAL B C 1
ATOM 1358 O O . VAL B 1 29 ? -15.273 56.125 2.939 1 37.81 29 VAL B O 1
ATOM 1361 N N . THR B 1 30 ? -13.867 56.438 1.538 1 38.19 30 THR B N 1
ATOM 1362 C CA . THR B 1 30 ? -13.266 55.125 1.585 1 38.19 30 THR B CA 1
ATOM 1363 C C . THR B 1 30 ? -12.734 54.812 2.984 1 38.19 30 THR B C 1
ATOM 1365 O O . THR B 1 30 ? -11.82 55.5 3.469 1 38.19 30 THR B O 1
ATOM 1368 N N . GLU B 1 31 ? -13.578 54.812 3.996 1 38.03 31 GLU B N 1
ATOM 1369 C CA . GLU B 1 31 ? -13.125 54.219 5.262 1 38.03 31 GLU B CA 1
ATOM 1370 C C . GLU B 1 31 ? -12.016 53.219 5.047 1 38.03 31 GLU B C 1
ATOM 1372 O O . GLU B 1 31 ? -12.227 52.188 4.414 1 38.03 31 GLU B O 1
ATOM 1377 N N . LYS B 1 32 ? -10.828 53.625 4.582 1 42.47 32 LYS B N 1
ATOM 1378 C CA . LYS B 1 32 ? -9.68 52.75 4.875 1 42.47 32 LYS B CA 1
ATOM 1379 C C . LYS B 1 32 ? -9.891 52 6.176 1 42.47 32 LYS B C 1
ATOM 1381 O O . LYS B 1 32 ? -9.875 52.594 7.258 1 42.47 32 LYS B O 1
ATOM 1386 N N . LYS B 1 33 ? -10.969 51.25 6.27 1 42.41 33 LYS B N 1
ATOM 1387 C CA . LYS B 1 33 ? -10.875 50.281 7.359 1 42.41 33 LYS B CA 1
ATOM 1388 C C . LYS B 1 33 ? -9.414 50 7.688 1 42.41 33 LYS B C 1
ATOM 1390 O O . LYS B 1 33 ? -8.664 49.531 6.828 1 42.41 33 LYS B O 1
ATOM 1395 N N . ASP B 1 34 ? -8.68 50.906 8.375 1 44.31 34 ASP B N 1
ATOM 1396 C CA . ASP B 1 34 ? -7.434 50.562 9.062 1 44.31 34 ASP B CA 1
ATOM 1397 C C . ASP B 1 34 ? -7.363 49.062 9.367 1 44.31 34 ASP B C 1
ATOM 1399 O O . ASP B 1 34 ? -8.227 48.531 10.07 1 44.31 34 ASP B O 1
ATOM 1403 N N . LYS B 1 35 ? -7.102 48.219 8.453 1 48.34 35 LYS B N 1
ATOM 1404 C CA . LYS B 1 35 ? -6.688 46.875 8.789 1 48.34 35 LYS B CA 1
ATOM 1405 C C . LYS B 1 35 ? -5.949 46.812 10.117 1 48.34 35 LYS B C 1
ATOM 1407 O O . LYS B 1 35 ? -4.73 47 10.164 1 48.34 35 LYS B O 1
ATOM 1412 N N . ARG B 1 36 ? -6.336 47.625 11.094 1 48.31 36 ARG B N 1
ATOM 1413 C CA . ARG B 1 36 ? -5.719 47.312 12.383 1 48.31 36 ARG B CA 1
ATOM 1414 C C . ARG B 1 36 ? -5.523 45.812 12.547 1 48.31 36 ARG B C 1
ATOM 1416 O O . ARG B 1 36 ? -6.391 45 12.164 1 48.31 36 ARG B O 1
ATOM 1423 N N . ASP B 1 37 ? -4.309 45.469 12.422 1 51.97 37 ASP B N 1
ATOM 1424 C CA . ASP B 1 37 ? -3.932 44.094 12.75 1 51.97 37 ASP B CA 1
ATOM 1425 C C . ASP B 1 37 ? -4.766 43.562 13.914 1 51.97 37 ASP B C 1
ATOM 1427 O O . ASP B 1 37 ? -4.59 44 15.055 1 51.97 37 ASP B O 1
ATOM 1431 N N . TYR B 1 38 ? -6.062 43.531 13.805 1 53.44 38 TYR B N 1
ATOM 1432 C CA . TYR B 1 38 ? -6.867 42.875 14.828 1 53.44 38 TYR B CA 1
ATOM 1433 C C . TYR B 1 38 ? -6.117 41.688 15.43 1 53.44 38 TYR B C 1
ATOM 1435 O O . TYR B 1 38 ? -5.598 40.844 14.703 1 53.44 38 TYR B O 1
ATOM 1443 N N . ILE B 1 39 ? -5.316 41.875 16.547 1 59.19 39 ILE B N 1
ATOM 1444 C CA . ILE B 1 39 ? -4.688 40.781 17.312 1 59.19 39 ILE B CA 1
ATOM 1445 C C . ILE B 1 39 ? -5.719 39.719 17.641 1 59.19 39 ILE B C 1
ATOM 1447 O O . ILE B 1 39 ? -6.715 40 18.312 1 59.19 39 ILE B O 1
ATOM 1451 N N . ARG B 1 40 ? -5.992 38.812 16.812 1 65.06 40 ARG B N 1
ATOM 1452 C CA . ARG B 1 40 ? -6.867 37.688 17.156 1 65.06 40 ARG B CA 1
ATOM 1453 C C . ARG B 1 40 ? -6.211 36.781 18.203 1 65.06 40 ARG B C 1
ATOM 1455 O O . ARG B 1 40 ? -5.07 36.375 18.016 1 65.06 40 ARG B O 1
ATOM 1462 N N . VAL B 1 41 ? -6.594 36.906 19.422 1 72.81 41 VAL B N 1
ATOM 1463 C CA . VAL B 1 41 ? -6.172 35.969 20.469 1 72.81 41 VAL B CA 1
ATOM 1464 C C . VAL B 1 41 ? -6.652 34.562 20.125 1 72.81 41 VAL B C 1
ATOM 1466 O O . VAL B 1 41 ? -7.84 34.344 19.875 1 72.81 41 VAL B O 1
ATOM 1469 N N . ARG B 1 42 ? -5.73 33.625 19.969 1 76.38 42 ARG B N 1
ATOM 1470 C CA . ARG B 1 42 ? -6.047 32.25 19.641 1 76.38 42 ARG B CA 1
ATOM 1471 C C . ARG B 1 42 ? -6.395 31.453 20.891 1 76.38 42 ARG B C 1
ATOM 1473 O O . ARG B 1 42 ? -5.828 31.688 21.969 1 76.38 42 ARG B O 1
ATOM 1480 N N . ALA B 1 43 ? -7.457 30.578 20.688 1 83.38 43 ALA B N 1
ATOM 1481 C CA . ALA B 1 43 ? -7.852 29.656 21.75 1 83.38 43 ALA B CA 1
ATOM 1482 C C . ALA B 1 43 ? -6.715 28.688 22.078 1 83.38 43 ALA B C 1
ATOM 1484 O O . ALA B 1 43 ? -5.809 28.484 21.266 1 83.38 43 ALA B O 1
ATOM 1485 N N . ARG B 1 44 ? -6.762 28.25 23.312 1 85.06 44 ARG B N 1
ATOM 1486 C CA . ARG B 1 44 ? -5.836 27.172 23.672 1 85.06 44 ARG B CA 1
ATOM 1487 C C . ARG B 1 44 ? -6.004 25.969 22.75 1 85.06 44 ARG B C 1
ATOM 1489 O O . ARG B 1 44 ? -7.066 25.781 22.156 1 85.06 44 ARG B O 1
ATOM 1496 N N . ARG B 1 45 ? -4.934 25.281 22.734 1 83.31 45 ARG B N 1
ATOM 1497 C CA . ARG B 1 45 ? -4.926 24.125 21.844 1 83.31 45 ARG B CA 1
ATOM 1498 C C . ARG B 1 45 ? -6.062 23.172 22.188 1 83.31 45 ARG B C 1
ATOM 1500 O O . ARG B 1 45 ? -6.242 22.797 23.359 1 83.31 45 ARG B O 1
ATOM 1507 N N . GLY B 1 46 ? -6.82 22.844 21.219 1 87.19 46 GLY B N 1
ATOM 1508 C CA . GLY B 1 46 ? -7.895 21.875 21.406 1 87.19 46 GLY B CA 1
ATOM 1509 C C . GLY B 1 46 ? -9.156 22.5 21.984 1 87.19 46 GLY B C 1
ATOM 1510 O O . GLY B 1 46 ? -10.148 21.797 22.219 1 87.19 46 GLY B O 1
ATOM 1511 N N . GLN B 1 47 ? -9.234 23.766 22.141 1 90.56 47 GLN B N 1
ATOM 1512 C CA . GLN B 1 47 ? -10.367 24.391 22.828 1 90.56 47 GLN B CA 1
ATOM 1513 C C . GLN B 1 47 ? -11.133 25.312 21.891 1 90.56 47 GLN B C 1
ATOM 1515 O O . GLN B 1 47 ? -12.031 26.047 22.328 1 90.56 47 GLN B O 1
ATOM 1520 N N . ALA B 1 48 ? -10.727 25.219 20.703 1 88.94 48 ALA B N 1
ATOM 1521 C CA . ALA B 1 48 ? -11.438 26.062 19.734 1 88.94 48 ALA B CA 1
ATOM 1522 C C . ALA B 1 48 ? -12.859 25.562 19.516 1 88.94 48 ALA B C 1
ATOM 1524 O O . ALA B 1 48 ? -13.094 24.359 19.391 1 88.94 48 ALA B O 1
ATOM 1525 N N . THR B 1 49 ? -13.773 26.562 19.516 1 90.12 49 THR B N 1
ATOM 1526 C CA . THR B 1 49 ? -15.172 26.172 19.375 1 90.12 49 THR B CA 1
ATOM 1527 C C . THR B 1 49 ? -15.773 26.719 18.094 1 90.12 49 THR B C 1
ATOM 1529 O O . THR B 1 49 ? -16.938 26.484 17.781 1 90.12 49 THR B O 1
ATOM 1532 N N . ASP B 1 50 ? -14.914 27.484 17.422 1 90.31 50 ASP B N 1
ATOM 1533 C CA . ASP B 1 50 ? -15.398 27.984 16.141 1 90.31 50 ASP B CA 1
ATOM 1534 C C . ASP B 1 50 ? -15.703 26.844 15.172 1 90.31 50 ASP B C 1
ATOM 1536 O O . ASP B 1 50 ? -14.984 25.844 15.148 1 90.31 50 ASP B O 1
ATOM 1540 N N . SER B 1 51 ? -16.797 27.031 14.445 1 95.62 51 SER B N 1
ATOM 1541 C CA . SER B 1 51 ? -17.281 25.984 13.547 1 95.62 51 SER B CA 1
ATOM 1542 C C . SER 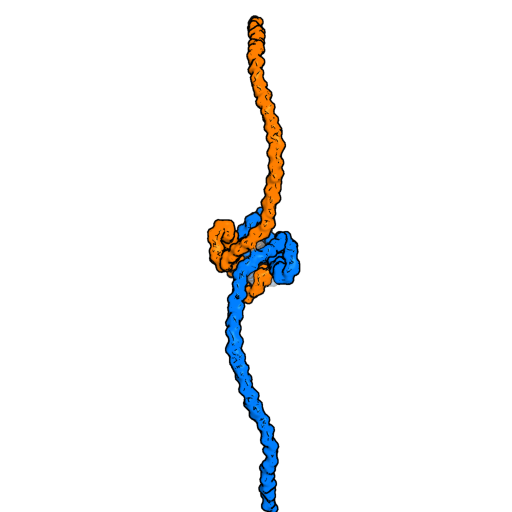B 1 51 ? -16.203 25.594 12.531 1 95.62 51 SER B C 1
ATOM 1544 O O . SER B 1 51 ? -16.031 24.406 12.242 1 95.62 51 SER B O 1
ATOM 1546 N N . HIS B 1 52 ? -15.641 26.578 11.938 1 95.06 52 HIS B N 1
ATOM 1547 C CA . HIS B 1 52 ? -14.609 26.297 10.945 1 95.06 52 HIS B CA 1
ATOM 1548 C C . HIS B 1 52 ? -13.477 25.469 11.539 1 95.06 52 HIS B C 1
ATOM 1550 O O . HIS B 1 52 ? -13.031 24.5 10.938 1 95.06 52 HIS B O 1
ATOM 1556 N N . SER B 1 53 ? -13.008 25.859 12.711 1 94.5 53 SER B N 1
ATOM 1557 C CA . SER B 1 53 ? -11.922 25.156 13.375 1 94.5 53 SER B CA 1
ATOM 1558 C C . SER B 1 53 ? -12.305 23.719 13.695 1 94.5 53 SER B C 1
ATOM 1560 O O . SER B 1 53 ? -11.5 22.797 13.539 1 94.5 53 SER B O 1
ATOM 1562 N N . LEU B 1 54 ? -13.469 23.469 14.141 1 96.44 54 LEU B N 1
ATOM 1563 C CA . LEU B 1 54 ? -13.953 22.125 14.461 1 96.44 54 LEU B CA 1
ATOM 1564 C C . LEU B 1 54 ? -14.023 21.266 13.211 1 96.44 54 LEU B C 1
ATOM 1566 O O . LEU B 1 54 ? -13.688 20.078 13.25 1 96.44 54 LEU B O 1
ATOM 1570 N N . ALA B 1 55 ? -14.562 21.812 12.164 1 97.25 55 ALA B N 1
ATOM 1571 C CA . ALA B 1 55 ? -14.633 21.078 10.898 1 97.25 55 ALA B CA 1
ATOM 1572 C C . ALA B 1 55 ? -13.242 20.688 10.422 1 97.25 55 ALA B C 1
ATOM 1574 O O . ALA B 1 55 ? -13.039 19.562 9.953 1 97.25 55 ALA B O 1
ATOM 1575 N N . GLU B 1 56 ? -12.32 21.562 10.531 1 95.88 56 GLU B N 1
ATOM 1576 C CA . GLU B 1 56 ? -10.953 21.281 10.109 1 95.88 56 GLU B CA 1
ATOM 1577 C C . GLU B 1 56 ? -10.328 20.203 10.977 1 95.88 56 GLU B C 1
ATOM 1579 O O . GLU B 1 56 ? -9.609 19.328 10.477 1 95.88 56 GLU B O 1
ATOM 1584 N N . ARG B 1 57 ? -10.555 20.25 12.25 1 95.94 57 ARG B N 1
ATOM 1585 C CA . ARG B 1 57 ? -10.078 19.203 13.141 1 95.94 57 ARG B CA 1
ATOM 1586 C C . ARG B 1 57 ? -10.656 17.844 12.75 1 95.94 57 ARG B C 1
ATOM 1588 O O . ARG B 1 57 ? -9.938 16.844 12.734 1 95.94 57 ARG B O 1
ATOM 1595 N N . ALA B 1 58 ? -11.898 17.875 12.438 1 97.12 58 ALA B N 1
ATOM 1596 C CA . ALA B 1 58 ? -12.555 16.641 12.023 1 97.12 58 ALA B CA 1
ATOM 1597 C C . ALA B 1 58 ? -11.914 16.078 10.758 1 97.12 58 ALA B C 1
ATOM 1599 O O . ALA B 1 58 ? -11.773 14.859 10.617 1 97.12 58 ALA B O 1
ATOM 1600 N N . ARG B 1 59 ? -11.578 16.812 9.742 1 97.69 59 ARG B N 1
ATOM 1601 C CA . ARG B 1 59 ? -10.938 16.375 8.5 1 97.69 59 ARG B CA 1
ATOM 1602 C C . ARG B 1 59 ? -9.57 15.766 8.781 1 97.69 59 ARG B C 1
ATOM 1604 O O . ARG B 1 59 ? -9.219 14.727 8.211 1 97.69 59 ARG B O 1
ATOM 1611 N N . ARG B 1 60 ? -8.805 16.422 9.711 1 97.5 60 ARG B N 1
ATOM 1612 C CA . ARG B 1 60 ? -7.48 15.914 10.07 1 97.5 60 ARG B CA 1
ATOM 1613 C C . ARG B 1 60 ? -7.582 14.562 10.773 1 97.5 60 ARG B C 1
ATOM 1615 O O . ARG B 1 60 ? -6.797 13.656 10.5 1 97.5 60 ARG B O 1
ATOM 1622 N N . GLU B 1 61 ? -8.555 14.539 11.656 1 98.06 61 GLU B N 1
ATOM 1623 C CA . GLU B 1 61 ? -8.773 13.289 12.383 1 98.06 61 GLU B CA 1
ATOM 1624 C C . GLU B 1 61 ? -9.117 12.148 11.438 1 98.06 61 GLU B C 1
ATOM 1626 O O . GLU B 1 61 ? -8.625 11.031 11.586 1 98.06 61 GLU B O 1
ATOM 1631 N N . LYS B 1 62 ? -9.945 12.453 10.508 1 98.31 62 LYS B N 1
ATOM 1632 C CA . LYS B 1 62 ? -10.305 11.445 9.516 1 98.31 62 LYS B CA 1
ATOM 1633 C C . LYS B 1 62 ? -9.078 10.984 8.734 1 98.31 62 LYS B C 1
ATOM 1635 O O . LYS B 1 62 ? -8.898 9.781 8.508 1 98.31 62 LYS B O 1
ATOM 1640 N N . ILE B 1 63 ? -8.273 11.789 8.305 1 98.62 63 ILE B N 1
ATOM 1641 C CA . ILE B 1 63 ? -7.059 11.477 7.57 1 98.62 63 ILE B CA 1
ATOM 1642 C C . ILE B 1 63 ? -6.129 10.641 8.445 1 98.62 63 ILE B C 1
ATOM 1644 O O . ILE B 1 63 ? -5.574 9.633 7.992 1 98.62 63 ILE B O 1
ATOM 1648 N N . ASP B 1 64 ? -6.012 11.117 9.641 1 98.31 64 ASP B N 1
ATOM 1649 C CA . ASP B 1 64 ? -5.152 10.406 10.578 1 98.31 64 ASP B CA 1
ATOM 1650 C C . ASP B 1 64 ? -5.664 8.992 10.828 1 98.31 64 ASP B C 1
ATOM 1652 O O . ASP B 1 64 ? -4.875 8.055 10.953 1 98.31 64 ASP B O 1
ATOM 1656 N N . GLU B 1 65 ? -6.918 8.781 10.945 1 98.44 65 GLU B N 1
ATOM 1657 C CA . GLU B 1 65 ? -7.516 7.461 11.125 1 98.44 65 GLU B CA 1
ATOM 1658 C C . GLU B 1 65 ? -7.195 6.551 9.938 1 98.44 65 GLU B C 1
ATOM 1660 O O . GLU B 1 65 ? -6.852 5.383 10.125 1 98.44 65 GLU B O 1
ATOM 1665 N N . ARG B 1 66 ? -7.301 7.027 8.812 1 98.38 66 ARG B N 1
ATOM 1666 C CA . ARG B 1 66 ? -6.988 6.234 7.625 1 98.38 66 ARG B CA 1
ATOM 1667 C C . ARG B 1 66 ? -5.5 5.906 7.562 1 98.38 66 ARG B C 1
ATOM 1669 O O . ARG B 1 66 ? -5.121 4.801 7.176 1 98.38 66 ARG B O 1
ATOM 1676 N N . MET B 1 67 ? -4.738 6.883 7.941 1 98.25 67 MET B N 1
ATOM 1677 C CA . MET B 1 67 ? -3.301 6.637 7.992 1 98.25 67 MET B CA 1
ATOM 1678 C C . MET B 1 67 ? -2.977 5.5 8.961 1 98.25 67 MET B C 1
ATOM 1680 O O . MET B 1 67 ? -2.133 4.652 8.664 1 98.25 67 MET B O 1
ATOM 1684 N N . LYS B 1 68 ? -3.646 5.473 10.07 1 97.62 68 LYS B N 1
ATOM 1685 C CA . LYS B 1 68 ? -3.438 4.418 11.055 1 97.62 68 LYS B CA 1
ATOM 1686 C C . LYS B 1 68 ? -3.869 3.061 10.508 1 97.62 68 LYS B C 1
ATOM 1688 O O . LYS B 1 68 ? -3.199 2.051 10.742 1 97.62 68 LYS B O 1
ATOM 1693 N N . CYS B 1 69 ? -4.977 3.082 9.852 1 97.94 69 CYS B N 1
ATOM 1694 C CA . CYS B 1 69 ? -5.445 1.853 9.219 1 97.94 69 CYS B CA 1
ATOM 1695 C C . CYS B 1 69 ? -4.414 1.326 8.227 1 97.94 69 CYS B C 1
ATOM 1697 O O . CYS B 1 69 ? -4.125 0.128 8.203 1 97.94 69 CYS B O 1
ATOM 1699 N N . LEU B 1 70 ? -3.848 2.166 7.488 1 97.88 70 LEU B N 1
ATOM 1700 C CA . LEU B 1 70 ? -2.846 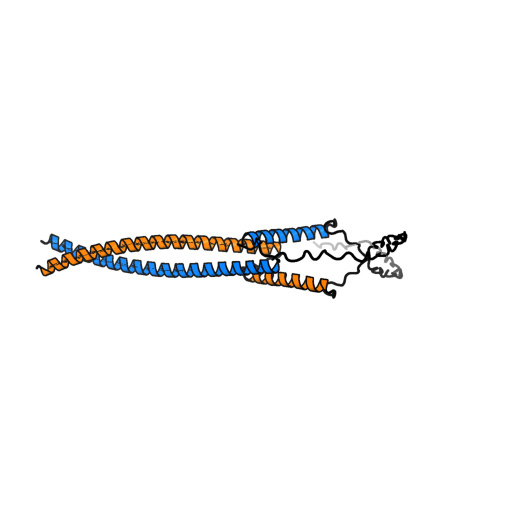1.781 6.5 1 97.88 70 LEU B CA 1
ATOM 1701 C C . LEU B 1 70 ? -1.592 1.243 7.18 1 97.88 70 LEU B C 1
ATOM 1703 O O . LEU B 1 70 ? -1.036 0.229 6.754 1 97.88 70 LEU B O 1
ATOM 1707 N N . GLN B 1 71 ? -1.209 1.912 8.172 1 97.62 71 GLN B N 1
ATOM 1708 C CA . GLN B 1 71 ? -0.067 1.443 8.953 1 97.62 71 GLN B CA 1
ATOM 1709 C C . GLN B 1 71 ? -0.312 0.039 9.492 1 97.62 71 GLN B C 1
ATOM 1711 O O . GLN B 1 71 ? 0.61 -0.776 9.562 1 97.62 71 GLN B O 1
ATOM 1716 N N . GLY B 1 72 ? -1.514 -0.309 9.836 1 97.12 72 GLY B N 1
ATOM 1717 C CA . GLY B 1 72 ? -1.87 -1.61 10.375 1 97.12 72 GLY B CA 1
ATOM 1718 C C . GLY B 1 72 ? -1.791 -2.727 9.352 1 97.12 72 GLY B C 1
ATOM 1719 O O . GLY B 1 72 ? -1.647 -3.896 9.711 1 97.12 72 GLY B O 1
ATOM 1720 N N . LEU B 1 73 ? -1.807 -2.348 8.109 1 97 73 LEU B N 1
ATOM 1721 C CA . LEU B 1 73 ? -1.779 -3.336 7.039 1 97 73 LEU B CA 1
ATOM 1722 C C . LEU B 1 73 ? -0.347 -3.752 6.719 1 97 73 LEU B C 1
ATOM 1724 O O . LEU B 1 73 ? -0.122 -4.793 6.102 1 97 73 LEU B O 1
ATOM 1728 N N . VAL B 1 74 ? 0.556 -2.844 7.148 1 97.19 74 VAL B N 1
ATOM 1729 C CA . VAL B 1 74 ? 1.946 -3.043 6.75 1 97.19 74 VAL B CA 1
ATOM 1730 C C . VAL B 1 74 ? 2.746 -3.602 7.926 1 97.19 74 VAL B C 1
ATOM 1732 O O . VAL B 1 74 ? 2.879 -2.947 8.961 1 97.19 74 VAL B O 1
ATOM 1735 N N . PRO B 1 75 ? 3.305 -4.777 7.707 1 95.62 75 PRO B N 1
ATOM 1736 C CA . PRO B 1 75 ? 4.055 -5.387 8.805 1 95.62 75 PRO B CA 1
ATOM 1737 C C . PRO B 1 75 ? 5.238 -4.535 9.258 1 95.62 75 PRO B C 1
ATOM 1739 O O . PRO B 1 75 ? 5.98 -4.012 8.422 1 95.62 75 PRO B O 1
ATOM 1742 N N . GLY B 1 76 ? 5.375 -4.363 10.539 1 92.62 76 GLY B N 1
ATOM 1743 C CA . GLY B 1 76 ? 6.523 -3.68 11.109 1 92.62 76 GLY B CA 1
ATOM 1744 C C . GLY B 1 76 ? 6.41 -2.168 11.047 1 92.62 76 GLY B C 1
ATOM 1745 O O . GLY B 1 76 ? 7.359 -1.455 11.383 1 92.62 76 GLY B O 1
ATOM 1746 N N . CYS B 1 77 ? 5.359 -1.643 10.609 1 95.25 77 CYS B N 1
ATOM 1747 C CA . CYS B 1 77 ? 5.219 -0.212 10.367 1 95.25 77 CYS B CA 1
ATOM 1748 C C . CYS B 1 77 ? 4.891 0.53 11.656 1 95.25 77 CYS B C 1
ATOM 1750 O O . CYS B 1 77 ? 5.191 1.718 11.789 1 95.25 77 CYS B O 1
ATOM 1752 N N . ASN B 1 78 ? 4.418 -0.142 12.656 1 90.88 78 ASN B N 1
ATOM 1753 C CA . ASN B 1 78 ? 4.004 0.5 13.898 1 90.88 78 ASN B CA 1
ATOM 1754 C C . ASN B 1 78 ? 5.203 0.93 14.734 1 90.88 78 ASN B C 1
ATOM 1756 O O . ASN B 1 78 ? 5.074 1.766 15.633 1 90.88 78 ASN B O 1
ATOM 1760 N N . GLU B 1 79 ? 6.328 0.415 14.484 1 93.12 79 GLU B N 1
ATOM 1761 C CA . GLU B 1 79 ? 7.539 0.724 15.242 1 93.12 79 GLU B CA 1
ATOM 1762 C C . GLU B 1 79 ? 8.281 1.907 14.625 1 93.12 79 GLU B C 1
ATOM 1764 O O . GLU B 1 79 ? 9.227 2.432 15.227 1 93.12 79 GLU B O 1
ATOM 1769 N N . ILE B 1 80 ? 7.805 2.402 13.539 1 95.25 80 ILE B N 1
ATOM 1770 C CA . ILE B 1 80 ? 8.5 3.463 12.82 1 95.25 80 ILE B CA 1
ATOM 1771 C C . ILE B 1 80 ? 7.988 4.824 13.289 1 95.25 80 ILE B C 1
ATOM 1773 O O . ILE B 1 80 ? 6.777 5.023 13.438 1 95.25 80 ILE B O 1
ATOM 1777 N N . MET B 1 81 ? 9.008 5.602 13.461 1 95.75 81 MET B N 1
ATOM 1778 C CA . MET B 1 81 ? 8.672 6.953 13.891 1 95.75 81 MET B CA 1
ATOM 1779 C C . MET B 1 81 ? 8.734 7.934 12.727 1 95.75 81 MET B C 1
ATOM 1781 O O . MET B 1 81 ? 9.625 7.836 11.875 1 95.75 81 MET B O 1
ATOM 1785 N N . GLY B 1 82 ? 7.812 8.906 12.75 1 96.69 82 GLY B N 1
ATOM 1786 C CA . GLY B 1 82 ? 7.789 9.93 11.719 1 96.69 82 GLY B CA 1
ATOM 1787 C C . GLY B 1 82 ? 6.891 9.578 10.547 1 96.69 82 GLY B C 1
ATOM 1788 O O . GLY B 1 82 ? 6.984 8.477 9.992 1 96.69 82 GLY B O 1
ATOM 1789 N N . LYS B 1 83 ? 6.137 10.492 10.18 1 97.88 83 LYS B N 1
ATOM 1790 C CA . LYS B 1 83 ? 5.152 10.266 9.133 1 97.88 83 LYS B CA 1
ATOM 1791 C C . LYS B 1 83 ? 5.832 10.008 7.785 1 97.88 83 LYS B C 1
ATOM 1793 O O . LYS B 1 83 ? 5.398 9.148 7.02 1 97.88 83 LYS B O 1
ATOM 1798 N N . ALA B 1 84 ? 6.875 10.789 7.5 1 98.25 84 ALA B N 1
ATOM 1799 C CA . ALA B 1 84 ? 7.574 10.586 6.23 1 98.25 84 ALA B CA 1
ATOM 1800 C C . ALA B 1 84 ? 8.211 9.203 6.172 1 98.25 84 ALA B C 1
ATOM 1802 O O . ALA B 1 84 ? 8.156 8.531 5.137 1 98.25 84 ALA B O 1
ATOM 1803 N N . SER B 1 85 ? 8.75 8.812 7.219 1 98.06 85 SER B N 1
ATOM 1804 C CA . SER B 1 85 ? 9.375 7.496 7.285 1 98.06 85 SER B CA 1
ATOM 1805 C C . SER B 1 85 ? 8.344 6.383 7.184 1 98.06 85 SER B C 1
ATOM 1807 O O . SER B 1 85 ? 8.602 5.348 6.562 1 98.06 85 SER B O 1
ATOM 1809 N N . VAL B 1 86 ? 7.258 6.566 7.824 1 98.12 86 VAL B N 1
ATOM 1810 C CA . VAL B 1 86 ? 6.164 5.605 7.73 1 98.12 86 VAL B CA 1
ATOM 1811 C C . VAL B 1 86 ? 5.734 5.449 6.273 1 98.12 86 VAL B C 1
ATOM 1813 O O . VAL B 1 86 ? 5.574 4.328 5.785 1 98.12 86 VAL B O 1
ATOM 1816 N N . LEU B 1 87 ? 5.605 6.527 5.613 1 98.31 87 LEU B N 1
ATOM 1817 C CA . LEU B 1 87 ? 5.219 6.5 4.207 1 98.31 87 LEU B CA 1
ATOM 1818 C C . LEU B 1 87 ? 6.281 5.801 3.367 1 98.31 87 LEU B C 1
ATOM 1820 O O . LEU B 1 87 ? 5.957 5.047 2.447 1 98.31 87 LEU B O 1
ATOM 1824 N N . ASP B 1 88 ? 7.508 6.039 3.705 1 98.38 88 ASP B N 1
ATOM 1825 C CA . ASP B 1 88 ? 8.594 5.355 3.002 1 98.38 88 ASP B CA 1
ATOM 1826 C C . ASP B 1 88 ? 8.469 3.838 3.152 1 98.38 88 ASP B C 1
ATOM 1828 O O . ASP B 1 88 ? 8.648 3.098 2.184 1 98.38 88 ASP B O 1
ATOM 1832 N N . GLU B 1 89 ? 8.18 3.438 4.316 1 98 89 GLU B N 1
ATOM 1833 C CA . GLU B 1 89 ? 8.039 2.004 4.547 1 98 89 GLU B CA 1
ATOM 1834 C C . GLU B 1 89 ? 6.852 1.434 3.777 1 98 89 GLU B C 1
ATOM 1836 O O . GLU B 1 89 ? 6.938 0.342 3.211 1 98 89 GLU B O 1
ATOM 1841 N N . ILE B 1 90 ? 5.812 2.137 3.73 1 98.5 90 ILE B N 1
ATOM 1842 C CA . ILE B 1 90 ? 4.621 1.693 3.018 1 98.5 90 ILE B CA 1
ATOM 1843 C C . ILE B 1 90 ? 4.918 1.603 1.522 1 98.5 90 ILE B C 1
ATOM 1845 O O . ILE B 1 90 ? 4.527 0.637 0.863 1 98.5 90 ILE B O 1
ATOM 1849 N N . ILE B 1 91 ? 5.574 2.57 1.012 1 98.56 91 ILE B N 1
ATOM 1850 C CA . ILE B 1 91 ? 5.953 2.576 -0.396 1 98.56 91 ILE B CA 1
ATOM 1851 C C . ILE B 1 91 ? 6.797 1.343 -0.708 1 98.56 91 ILE B C 1
ATOM 1853 O O . ILE B 1 91 ? 6.531 0.629 -1.679 1 98.56 91 ILE B O 1
ATOM 1857 N N . ASN B 1 92 ? 7.734 1.107 0.149 1 98.06 92 ASN B N 1
ATOM 1858 C CA . ASN B 1 92 ? 8.57 -0.076 -0.016 1 98.06 92 ASN B CA 1
ATOM 1859 C C . ASN B 1 92 ? 7.746 -1.357 0.018 1 98.06 92 ASN B C 1
ATOM 1861 O O . ASN B 1 92 ? 7.961 -2.264 -0.789 1 98.06 92 ASN B O 1
ATOM 1865 N N . TYR B 1 93 ? 6.859 -1.423 0.888 1 98.62 93 TYR B N 1
ATOM 1866 C CA . TYR B 1 93 ? 6.004 -2.596 1.044 1 98.62 93 TYR B CA 1
ATOM 1867 C C . TYR B 1 93 ? 5.141 -2.809 -0.194 1 98.62 93 TYR B C 1
ATOM 1869 O O . TYR B 1 93 ? 5.059 -3.924 -0.715 1 98.62 93 TYR B O 1
ATOM 1877 N N . VAL B 1 94 ? 4.559 -1.794 -0.622 1 98.38 94 VAL B N 1
ATOM 1878 C CA . VAL B 1 94 ? 3.697 -1.882 -1.798 1 98.38 94 VAL B CA 1
ATOM 1879 C C . VAL B 1 94 ? 4.52 -2.332 -3.004 1 98.38 94 VAL B C 1
ATOM 1881 O O . VAL B 1 94 ? 4.09 -3.201 -3.766 1 98.38 94 VAL B O 1
ATOM 1884 N N . GLN B 1 95 ? 5.664 -1.8 -3.18 1 98.56 95 GLN B N 1
ATOM 1885 C CA . GLN B 1 95 ? 6.535 -2.195 -4.285 1 98.56 95 GLN B CA 1
ATOM 1886 C C . GLN B 1 95 ? 6.938 -3.662 -4.168 1 98.56 95 GLN B C 1
ATOM 1888 O O . GLN B 1 95 ? 7 -4.375 -5.172 1 98.56 95 GLN B O 1
ATOM 1893 N N . SER B 1 96 ? 7.211 -4.07 -2.959 1 98.06 96 SER B N 1
ATOM 1894 C CA . SER B 1 96 ? 7.551 -5.469 -2.725 1 98.06 96 SER B CA 1
ATOM 1895 C C . SER B 1 96 ? 6.391 -6.387 -3.094 1 98.06 96 SER B C 1
ATOM 1897 O O . SER B 1 96 ? 6.594 -7.434 -3.713 1 98.06 96 SER B O 1
ATOM 1899 N N . LEU B 1 97 ? 5.191 -6.039 -2.721 1 97.69 97 LEU B N 1
ATOM 1900 C CA . LEU B 1 97 ? 4.02 -6.832 -3.066 1 97.69 97 LEU B CA 1
ATOM 1901 C C . LEU B 1 97 ? 3.852 -6.926 -4.578 1 97.69 97 LEU B C 1
ATOM 1903 O O . LEU B 1 97 ? 3.588 -8.008 -5.113 1 97.69 97 LEU B O 1
ATOM 1907 N N . GLN B 1 98 ? 4 -5.84 -5.262 1 97.81 98 GLN B N 1
ATOM 1908 C CA . GLN B 1 98 ? 3.873 -5.797 -6.715 1 97.81 98 GLN B CA 1
ATOM 1909 C C . GLN B 1 98 ? 4.895 -6.711 -7.383 1 97.81 98 GLN B C 1
ATOM 1911 O O . GLN B 1 98 ? 4.566 -7.441 -8.32 1 97.81 98 GLN B O 1
ATOM 1916 N N . SER B 1 99 ? 6.105 -6.68 -6.906 1 97.88 99 SER B N 1
ATOM 1917 C CA . SER B 1 99 ? 7.152 -7.551 -7.434 1 97.88 99 SER B CA 1
ATOM 1918 C C . SER B 1 99 ? 6.816 -9.023 -7.199 1 97.88 99 SER B C 1
ATOM 1920 O O . SER B 1 99 ? 7.02 -9.859 -8.078 1 97.88 99 SER B O 1
ATOM 1922 N N . GLN B 1 100 ? 6.352 -9.336 -6.004 1 96.25 100 GLN B N 1
ATOM 1923 C CA . GLN B 1 100 ? 5.996 -10.711 -5.672 1 96.25 100 GLN B CA 1
ATOM 1924 C C . GLN B 1 100 ? 4.902 -11.234 -6.602 1 96.25 100 GLN B C 1
ATOM 1926 O O . GLN B 1 100 ? 4.949 -12.383 -7.039 1 96.25 100 GLN B O 1
ATOM 1931 N N . ILE B 1 101 ? 3.957 -10.391 -6.863 1 96.25 101 ILE B N 1
ATOM 1932 C CA . ILE B 1 101 ? 2.885 -10.797 -7.762 1 96.25 101 ILE B CA 1
ATOM 1933 C C . ILE B 1 101 ? 3.453 -11.078 -9.148 1 96.25 101 ILE B C 1
ATOM 1935 O O . ILE B 1 101 ? 3.08 -12.062 -9.797 1 96.25 101 ILE B O 1
ATOM 1939 N N . GLU B 1 102 ? 4.332 -10.266 -9.617 1 95.75 102 GLU B N 1
ATOM 1940 C CA . GLU B 1 102 ? 4.961 -10.469 -10.922 1 95.75 102 GLU B CA 1
ATOM 1941 C C . GLU B 1 102 ? 5.73 -11.789 -10.961 1 95.75 102 GLU B C 1
ATOM 1943 O O . GLU B 1 102 ? 5.625 -12.547 -11.922 1 95.75 102 GLU B O 1
ATOM 1948 N N . VAL B 1 103 ? 6.422 -12.039 -9.961 1 95.69 103 VAL B N 1
ATOM 1949 C CA . VAL B 1 103 ? 7.184 -13.281 -9.883 1 95.69 103 VAL B CA 1
ATOM 1950 C C . VAL B 1 103 ? 6.227 -14.469 -9.859 1 95.69 103 VAL B C 1
ATOM 1952 O O . VAL B 1 103 ? 6.48 -15.492 -10.5 1 95.69 103 VAL B O 1
ATOM 1955 N N . CYS B 1 104 ? 5.18 -14.344 -9.094 1 95.44 104 CYS B N 1
ATOM 1956 C CA . CYS B 1 104 ? 4.195 -15.414 -9 1 95.44 104 CYS B CA 1
ATOM 1957 C C . CYS B 1 104 ? 3.57 -15.703 -10.359 1 95.44 104 CYS B C 1
ATOM 1959 O O . CYS B 1 104 ? 3.432 -16.859 -10.742 1 95.44 104 CYS B O 1
ATOM 1961 N N . ILE B 1 105 ? 3.275 -14.734 -11.031 1 92.88 105 ILE B N 1
ATOM 1962 C CA . ILE B 1 105 ? 2.65 -14.875 -12.336 1 92.88 105 ILE B CA 1
ATOM 1963 C C . ILE B 1 105 ? 3.629 -15.547 -13.305 1 92.88 105 ILE B C 1
ATOM 1965 O O . ILE B 1 105 ? 3.268 -16.484 -14.008 1 92.88 105 ILE B O 1
ATOM 1969 N N . PHE B 1 106 ? 4.812 -15.172 -13.32 1 94.56 106 PHE B N 1
ATOM 1970 C CA . PHE B 1 106 ? 5.84 -15.742 -14.18 1 94.56 106 PHE B CA 1
ATOM 1971 C C . PHE B 1 106 ? 6.074 -17.203 -13.844 1 94.56 106 PHE B C 1
ATOM 1973 O O . PHE B 1 106 ? 6.148 -18.047 -14.742 1 94.56 106 PHE B O 1
ATOM 1980 N N . SER B 1 107 ? 6.203 -17.547 -12.594 1 92 107 SER B N 1
ATOM 1981 C CA . SER B 1 107 ? 6.406 -18.922 -12.141 1 92 107 SER B CA 1
ATOM 1982 C C . SER B 1 107 ? 5.242 -19.812 -12.555 1 92 107 SER B C 1
ATOM 1984 O O . SER B 1 107 ? 5.453 -20.953 -12.984 1 92 107 SER B O 1
ATOM 1986 N N . ARG B 1 108 ? 4.102 -19.328 -12.383 1 88.88 108 ARG B N 1
ATOM 1987 C CA . ARG B 1 108 ? 2.918 -20.078 -12.805 1 88.88 108 ARG B CA 1
ATOM 1988 C C . ARG B 1 108 ? 2.953 -20.344 -14.305 1 88.88 108 ARG B C 1
ATOM 1990 O O . ARG B 1 108 ? 2.607 -21.453 -14.742 1 88.88 108 ARG B O 1
ATOM 1997 N N . TYR B 1 109 ? 3.371 -19.391 -15 1 90.12 109 TYR B N 1
ATOM 1998 C CA . TYR B 1 109 ? 3.504 -19.578 -16.438 1 90.12 109 TYR B CA 1
ATOM 1999 C C . TYR B 1 109 ? 4.539 -20.641 -16.75 1 90.12 109 TYR B C 1
ATOM 2001 O O . TYR B 1 109 ? 4.293 -21.531 -17.562 1 90.12 109 TYR B O 1
ATOM 2009 N N . GLN B 1 110 ? 5.598 -20.672 -16.094 1 90.69 110 GLN B N 1
ATOM 2010 C CA . GLN B 1 110 ? 6.656 -21.656 -16.297 1 90.69 110 GLN B CA 1
ATOM 2011 C C . GLN B 1 110 ? 6.184 -23.062 -15.93 1 90.69 110 GLN B C 1
ATOM 2013 O O . GLN B 1 110 ? 6.422 -24.016 -16.672 1 90.69 110 GLN B O 1
ATOM 2018 N N . ILE B 1 111 ? 5.477 -23.109 -14.852 1 89.44 111 ILE B N 1
ATOM 2019 C CA . ILE B 1 111 ? 4.984 -24.406 -14.383 1 89.44 111 ILE B CA 1
ATOM 2020 C C . ILE B 1 111 ? 3.943 -24.938 -15.359 1 89.44 111 ILE B C 1
ATOM 2022 O O . ILE B 1 111 ? 3.924 -26.141 -15.656 1 89.44 111 ILE B O 1
ATOM 2026 N N . SER B 1 112 ? 3.178 -24.047 -15.812 1 89.5 112 SER B N 1
ATOM 2027 C CA . SER B 1 112 ? 2.174 -24.453 -16.797 1 89.5 112 SER B CA 1
ATOM 2028 C C . SER B 1 112 ? 2.826 -25 -18.062 1 89.5 112 SER B C 1
ATOM 2030 O O . SER B 1 112 ? 2.342 -25.969 -18.641 1 89.5 112 SER B O 1
ATOM 2032 N N . LEU B 1 113 ? 3.939 -24.531 -18.484 1 90.56 113 LEU B N 1
ATOM 2033 C CA . LEU B 1 113 ? 4.664 -25.016 -19.656 1 90.56 113 LEU B CA 1
ATOM 2034 C C . LEU B 1 113 ? 5.277 -26.375 -19.391 1 90.56 113 LEU B C 1
ATOM 2036 O O . LEU B 1 113 ? 5.191 -27.281 -20.234 1 90.56 113 LEU B O 1
ATOM 2040 N N . ILE B 1 114 ? 5.703 -26.5 -18.25 1 87 114 ILE B N 1
ATOM 2041 C CA . ILE B 1 114 ? 6.324 -27.766 -17.875 1 87 114 ILE B CA 1
ATOM 2042 C C . ILE B 1 114 ? 5.266 -28.859 -17.812 1 87 114 ILE B C 1
ATOM 2044 O O . ILE B 1 114 ? 5.48 -29.984 -18.297 1 87 114 ILE B O 1
ATOM 2048 N N . VAL B 1 115 ? 4.156 -28.5 -17.234 1 86.38 115 VAL B N 1
ATOM 2049 C CA . VAL B 1 115 ? 3.055 -29.453 -17.109 1 86.38 115 VAL B CA 1
ATOM 2050 C C . VAL B 1 115 ? 2.535 -29.828 -18.5 1 86.38 115 VAL B C 1
ATOM 2052 O O . VAL B 1 115 ? 2.236 -31 -18.75 1 86.38 115 VAL B O 1
ATOM 2055 N N . GLY B 1 116 ? 2.492 -28.828 -19.312 1 87 116 GLY B N 1
ATOM 2056 C CA . GLY B 1 116 ? 2.105 -29.109 -20.688 1 87 116 GLY B CA 1
ATOM 2057 C C . GLY B 1 116 ? 3.049 -30.062 -21.406 1 87 116 GLY B C 1
ATOM 2058 O O . GLY B 1 116 ? 2.607 -30.984 -22.078 1 87 116 GLY B O 1
ATOM 2059 N N . ARG B 1 117 ? 4.293 -30 -21.203 1 86.06 117 ARG B N 1
ATOM 2060 C CA . ARG B 1 117 ? 5.305 -30.859 -21.797 1 86.06 117 ARG B CA 1
ATOM 2061 C C . ARG B 1 117 ? 5.254 -32.281 -21.203 1 86.06 117 ARG B C 1
ATOM 2063 O O . ARG B 1 117 ? 5.398 -33.25 -21.922 1 86.06 117 ARG B O 1
ATOM 2070 N N . LEU B 1 118 ? 5.004 -32.312 -19.938 1 85 118 LEU B N 1
ATOM 2071 C CA . LEU B 1 118 ? 4.887 -33.594 -19.266 1 85 118 LEU B CA 1
ATOM 2072 C C . LEU B 1 118 ? 3.666 -34.375 -19.766 1 85 118 LEU B C 1
ATOM 2074 O O . LEU B 1 118 ? 3.73 -35.562 -19.969 1 85 118 LEU B O 1
ATOM 2078 N N . TYR B 1 119 ? 2.631 -33.562 -19.984 1 84.94 119 TYR B N 1
ATOM 2079 C CA . TYR B 1 119 ? 1.416 -34.188 -20.516 1 84.94 119 TYR B CA 1
ATOM 2080 C C . TYR B 1 119 ? 1.639 -34.719 -21.922 1 84.94 119 TYR B C 1
ATOM 2082 O O . TYR B 1 119 ? 1.215 -35.844 -22.234 1 84.94 119 TYR B O 1
ATOM 2090 N N . GLU B 1 120 ? 2.369 -34.062 -22.688 1 86.88 120 GLU B N 1
ATOM 2091 C CA . GLU B 1 120 ? 2.668 -34.5 -24.047 1 86.88 120 GLU B CA 1
ATOM 2092 C C . GLU B 1 120 ? 3.557 -35.75 -24.047 1 86.88 120 GLU B C 1
ATOM 2094 O O . GLU B 1 120 ? 3.312 -36.688 -24.797 1 86.88 120 GLU B O 1
ATOM 2099 N N . PHE B 1 121 ? 4.473 -35.781 -23.203 1 83.25 121 PHE B N 1
ATOM 2100 C CA . PHE B 1 121 ? 5.383 -36.906 -23.078 1 83.25 121 PHE B CA 1
ATOM 2101 C C . PHE B 1 121 ? 4.648 -38.125 -22.562 1 83.25 121 PHE B C 1
ATOM 2103 O O . PHE B 1 121 ? 4.816 -39.219 -23.094 1 83.25 121 PHE B O 1
ATOM 2110 N N . CYS B 1 122 ? 3.795 -37.969 -21.594 1 81.25 122 CYS B N 1
ATOM 2111 C CA . CYS B 1 122 ? 3.051 -39.062 -21 1 81.25 122 CYS B CA 1
ATOM 2112 C C . CYS B 1 122 ? 2.043 -39.656 -21.984 1 81.25 122 CYS B C 1
ATOM 2114 O O . CYS B 1 122 ? 1.853 -40.875 -22.062 1 81.25 122 CYS B O 1
ATOM 2116 N N . SER B 1 123 ? 1.457 -38.75 -22.734 1 81.75 123 SER B N 1
ATOM 2117 C CA . SER B 1 123 ? 0.515 -39.188 -23.766 1 81.75 123 SER B CA 1
ATOM 2118 C C . SER B 1 123 ? 1.22 -39.969 -24.859 1 81.75 123 SER B C 1
ATOM 2120 O O . SER B 1 123 ? 0.692 -40.969 -25.328 1 81.75 123 SER B O 1
ATOM 2122 N N . CYS B 1 124 ? 2.477 -39.688 -25.188 1 75.75 124 CYS B N 1
ATOM 2123 C CA . CYS B 1 124 ? 3.256 -40.406 -26.203 1 75.75 124 CYS B CA 1
ATOM 2124 C C . CYS B 1 124 ? 3.66 -41.781 -25.703 1 75.75 124 CYS B C 1
ATOM 2126 O O . CYS B 1 124 ? 3.574 -42.75 -26.438 1 75.75 124 CYS B O 1
ATOM 2128 N N . VAL B 1 125 ? 3.969 -41.812 -24.484 1 75.69 125 VAL B N 1
ATOM 2129 C CA . VAL B 1 125 ? 4.387 -43.062 -23.891 1 75.69 125 VAL B CA 1
ATOM 2130 C C . VAL B 1 125 ? 3.186 -44 -23.766 1 75.69 125 VAL B C 1
ATOM 2132 O O . VAL B 1 125 ? 3.303 -45.219 -24 1 75.69 125 VAL B O 1
ATOM 2135 N N . PHE B 1 126 ? 2.078 -43.406 -23.484 1 78.56 126 PHE B N 1
ATOM 2136 C CA . PHE B 1 126 ? 0.854 -44.188 -23.328 1 78.56 126 PHE B CA 1
ATOM 2137 C C . PHE B 1 126 ? 0.393 -44.719 -24.688 1 78.56 126 PHE B C 1
ATOM 2139 O O . PHE B 1 126 ? 0.006 -45.875 -24.781 1 78.56 126 PHE B O 1
ATOM 2146 N N . LEU B 1 127 ? 0.435 -43.938 -25.625 1 78.31 127 LEU B N 1
ATOM 2147 C CA . LEU B 1 127 ? 0.021 -44.344 -26.953 1 78.31 127 LEU B CA 1
ATOM 2148 C C . LEU B 1 127 ? 0.939 -45.438 -27.484 1 78.31 127 LEU B C 1
ATOM 2150 O O . LEU B 1 127 ? 0.473 -46.406 -28.094 1 78.31 127 LEU B O 1
ATOM 2154 N N . VAL B 1 128 ? 2.188 -45.312 -27.234 1 74.19 128 VAL B N 1
ATOM 2155 C CA . VAL B 1 128 ? 3.17 -46.281 -27.672 1 74.19 128 VAL B CA 1
ATOM 2156 C C . VAL B 1 128 ? 2.965 -47.594 -26.922 1 74.19 128 VAL B C 1
ATOM 2158 O O . VAL B 1 128 ? 3.051 -48.688 -27.5 1 74.19 128 VAL B O 1
ATOM 2161 N N . SER B 1 129 ? 2.576 -47.531 -25.734 1 70.5 129 SER B N 1
ATOM 2162 C CA . SER B 1 129 ? 2.373 -48.688 -24.906 1 70.5 129 SER B CA 1
ATOM 2163 C C . SER B 1 129 ? 1.093 -49.438 -25.281 1 70.5 129 SER B C 1
ATOM 2165 O O . SER B 1 129 ? 1.062 -50.656 -25.312 1 70.5 129 SER B O 1
ATOM 2167 N N . VAL B 1 130 ? 0.13 -48.656 -25.578 1 69 130 VAL B N 1
ATOM 2168 C CA . VAL B 1 130 ? -1.144 -49.25 -25.969 1 69 130 VAL B CA 1
ATOM 2169 C C . VAL B 1 130 ? -0.989 -49.938 -27.312 1 69 130 VAL B C 1
ATOM 2171 O O . VAL B 1 130 ? -1.537 -51.031 -27.516 1 69 130 VAL B O 1
ATOM 2174 N N . THR B 1 131 ? -0.187 -49.406 -28.078 1 72.31 131 THR B N 1
ATOM 2175 C CA . THR B 1 131 ? 0.04 -50 -29.391 1 72.31 131 THR B CA 1
ATOM 2176 C C . THR B 1 131 ? 0.894 -51.281 -29.25 1 72.31 131 THR B C 1
ATOM 2178 O O . THR B 1 131 ? 0.628 -52.281 -29.906 1 72.31 131 THR B O 1
ATOM 2181 N N . GLU B 1 132 ? 1.772 -51.156 -28.375 1 69.69 132 GLU B N 1
ATOM 2182 C CA . GLU B 1 132 ? 2.637 -52.344 -28.172 1 69.69 132 GLU B CA 1
ATOM 2183 C C . GLU B 1 132 ? 1.893 -53.438 -27.453 1 69.69 132 GLU B C 1
ATOM 2185 O O . GLU B 1 132 ? 2.074 -54.625 -27.766 1 69.69 132 GLU B O 1
ATOM 2190 N N . ALA B 1 133 ? 1.114 -53.125 -26.594 1 64.62 133 ALA B N 1
ATOM 2191 C CA . ALA B 1 133 ? 0.303 -54.125 -25.875 1 64.62 133 ALA B CA 1
ATOM 2192 C C . ALA B 1 133 ? -0.732 -54.75 -26.812 1 64.62 133 ALA B C 1
ATOM 2194 O O . ALA B 1 133 ? -1.012 -55.938 -26.703 1 64.62 133 ALA B O 1
ATOM 2195 N N . GLY B 1 134 ? -1.321 -53.938 -27.625 1 61.38 134 GLY B N 1
ATOM 2196 C CA . GLY B 1 134 ? -2.215 -54.5 -28.625 1 61.38 134 GLY B CA 1
ATOM 2197 C C . GLY B 1 134 ? -1.526 -55.469 -29.562 1 61.38 134 GLY B C 1
ATOM 2198 O O . GLY B 1 134 ? -2.109 -56.469 -29.953 1 61.38 134 GLY B O 1
ATOM 2199 N N . CYS B 1 135 ? -0.32 -55.25 -29.891 1 61.47 135 CYS B N 1
ATOM 2200 C CA . CYS B 1 135 ? 0.44 -56.125 -30.766 1 61.47 135 CYS B CA 1
ATOM 2201 C C . CYS B 1 135 ? 0.77 -57.438 -30.047 1 61.47 135 CYS B C 1
ATOM 2203 O O . CYS B 1 135 ? 0.747 -58.5 -30.656 1 61.47 135 CYS B O 1
ATOM 2205 N N . CYS B 1 136 ? 0.996 -57.344 -28.828 1 57.25 136 CYS B N 1
ATOM 2206 C CA . CYS B 1 136 ? 1.32 -58.531 -28.078 1 57.25 136 CYS B CA 1
ATOM 2207 C C . CYS B 1 136 ? 0.084 -59.406 -27.875 1 57.25 136 CYS B C 1
ATOM 2209 O O . CYS B 1 136 ? 0.172 -60.656 -27.922 1 57.25 136 CYS B O 1
ATOM 2211 N N . LYS B 1 137 ? -1.012 -58.938 -27.641 1 60.66 137 LYS B N 1
ATOM 2212 C CA . LYS B 1 137 ? -2.24 -59.688 -27.469 1 60.66 137 LYS B CA 1
ATOM 2213 C C . LYS B 1 137 ? -2.664 -60.344 -28.781 1 60.66 137 LYS B C 1
ATOM 2215 O O . LYS B 1 137 ? -3.143 -61.469 -28.797 1 60.66 137 LYS B O 1
ATOM 2220 N N . SER B 1 138 ? -2.576 -59.656 -29.75 1 56.5 138 SER B N 1
ATOM 2221 C CA . SER B 1 138 ? -2.904 -60.25 -31.047 1 56.5 138 SER B CA 1
ATOM 2222 C C . SER B 1 138 ? -1.978 -61.406 -31.359 1 56.5 138 SER B C 1
ATOM 2224 O O . SER B 1 138 ? -2.416 -62.438 -31.906 1 56.5 138 SER B O 1
ATOM 2226 N N . TRP B 1 139 ? -0.824 -61.344 -30.938 1 57.53 139 TRP B N 1
ATOM 2227 C CA . TRP B 1 139 ? 0.116 -62.438 -31.156 1 57.53 139 TRP B CA 1
ATOM 2228 C C . TRP B 1 139 ? -0.205 -63.625 -30.234 1 57.53 139 TRP B C 1
ATOM 2230 O O . TRP B 1 139 ? -0.115 -64.75 -30.656 1 57.53 139 TRP B O 1
ATOM 2240 N N . ASN B 1 140 ? -0.548 -63.25 -29.125 1 56.91 140 ASN B N 1
ATOM 2241 C CA . ASN B 1 140 ? -0.902 -64.312 -28.219 1 56.91 140 ASN B CA 1
ATOM 224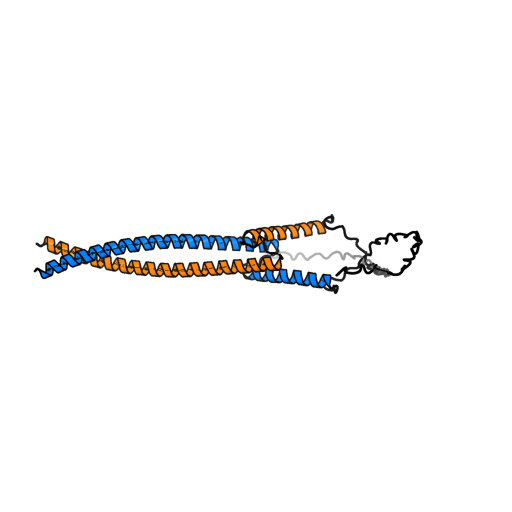2 C C . ASN B 1 140 ? -2.211 -65 -28.641 1 56.91 140 ASN B C 1
ATOM 2244 O O . ASN B 1 140 ? -2.402 -66.188 -28.406 1 56.91 140 ASN B O 1
ATOM 2248 N N . ALA B 1 141 ? -3.051 -64.312 -29.141 1 58.28 141 ALA B N 1
ATOM 2249 C CA . ALA B 1 141 ? -4.301 -64.875 -29.609 1 58.28 141 ALA B CA 1
ATOM 2250 C C . ALA B 1 141 ? -4.066 -65.75 -30.844 1 58.28 141 ALA B C 1
ATOM 2252 O O . ALA B 1 141 ? -4.824 -66.688 -31.109 1 58.28 141 ALA B O 1
ATOM 2253 N N . LEU B 1 142 ? -3.088 -65.5 -31.438 1 58.88 142 LEU B N 1
ATOM 2254 C CA . LEU B 1 142 ? -2.805 -66.25 -32.656 1 58.88 142 LEU B CA 1
ATOM 2255 C C . LEU B 1 142 ? -2.014 -67.562 -32.281 1 58.88 142 LEU B C 1
ATOM 2257 O O . LEU B 1 142 ? -1.898 -68.438 -33.125 1 58.88 142 LEU B O 1
ATOM 2261 N N . HIS B 1 143 ? -1.468 -67.562 -31.203 1 51.47 143 HIS B N 1
ATOM 2262 C CA . HIS B 1 143 ? -0.859 -68.875 -30.812 1 51.47 143 HIS B CA 1
ATOM 2263 C C . HIS B 1 143 ? -1.499 -69.375 -29.531 1 51.47 143 HIS B C 1
ATOM 2265 O O . HIS B 1 143 ? -1.493 -68.75 -28.5 1 51.47 143 HIS B O 1
#